Protein AF-A0A935W5I5-F1 (afdb_monomer_lite)

Secondary structure (DSSP, 8-state):
----------PPP------------------TT--S--S---SPPPTT-EEETTEEE------------TT-B-TTT-SB---EEEEEEEEEEE-TTS-EEEEEEEEE----EETTEE--PPPEEEEEEEEE-----SS------SEEEEEEEEEE-EEEETTEEEE-B-SPP-S-TT-EETTEE--B-SSEEEETTEEEESPBB-------PPP--TT-PPP-

Structure (mmCIF, N/CA/C/O backbone):
data_AF-A0A935W5I5-F1
#
_entry.id   AF-A0A935W5I5-F1
#
loop_
_atom_site.group_PDB
_atom_site.id
_atom_site.type_symbol
_atom_site.label_atom_id
_atom_site.label_alt_id
_atom_site.label_comp_id
_atom_site.label_asym_id
_atom_site.label_entity_id
_atom_site.label_seq_id
_atom_site.pdbx_PDB_ins_code
_atom_site.Cartn_x
_atom_site.Cartn_y
_atom_site.Cartn_z
_atom_site.occupancy
_atom_site.B_iso_or_equiv
_atom_site.auth_seq_id
_atom_site.auth_comp_id
_atom_site.auth_asym_id
_atom_site.auth_atom_id
_atom_site.pdbx_PDB_model_num
ATOM 1 N N . MET A 1 1 ? 27.901 -59.478 48.577 1.00 33.66 1 MET A N 1
ATOM 2 C CA . MET A 1 1 ? 27.804 -60.027 47.206 1.00 33.66 1 MET A CA 1
ATOM 3 C C . MET A 1 1 ? 26.635 -61.005 47.178 1.00 33.66 1 MET A C 1
ATOM 5 O O . MET A 1 1 ? 26.556 -61.825 48.078 1.00 33.66 1 MET A O 1
ATOM 9 N N . ARG A 1 2 ? 25.761 -60.867 46.170 1.00 29.77 2 ARG A N 1
ATOM 10 C CA . ARG A 1 2 ? 24.491 -61.581 45.891 1.00 29.77 2 ARG A CA 1
ATOM 11 C C . ARG A 1 2 ? 23.222 -61.187 46.675 1.00 29.77 2 ARG A C 1
ATOM 13 O O . ARG A 1 2 ? 22.935 -61.677 47.758 1.00 29.77 2 ARG A O 1
ATOM 20 N N . LEU A 1 3 ? 22.465 -60.320 45.991 1.00 24.30 3 LEU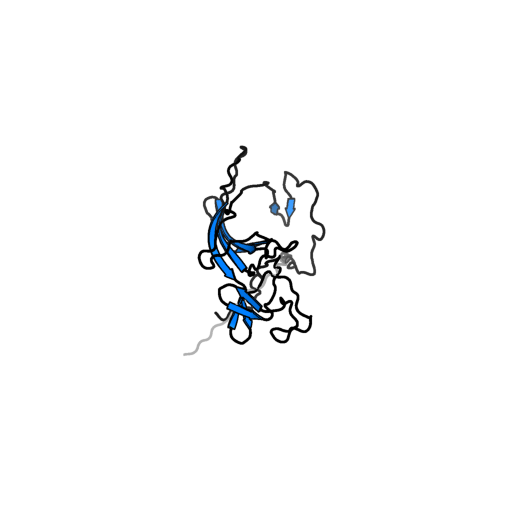 A N 1
ATOM 21 C CA . LEU A 1 3 ? 21.004 -60.184 45.935 1.00 24.30 3 LEU A CA 1
ATOM 22 C C . LEU A 1 3 ? 20.253 -61.532 45.848 1.00 24.30 3 LEU A C 1
ATOM 24 O O . LEU A 1 3 ? 20.709 -62.424 45.136 1.00 24.30 3 LEU A O 1
ATOM 28 N N . HIS A 1 4 ? 19.025 -61.585 46.385 1.00 26.83 4 HIS A N 1
ATOM 29 C CA . HIS A 1 4 ? 17.807 -61.605 45.551 1.00 26.83 4 HIS A CA 1
ATOM 30 C C . HIS A 1 4 ? 16.518 -61.368 46.357 1.00 26.83 4 HIS A C 1
ATOM 32 O O . HIS A 1 4 ? 16.270 -61.996 47.380 1.00 26.83 4 HIS A O 1
ATOM 38 N N . ALA A 1 5 ? 15.698 -60.455 45.834 1.00 29.06 5 ALA A N 1
ATOM 39 C CA . ALA A 1 5 ? 14.317 -60.185 46.220 1.00 29.06 5 ALA A CA 1
ATOM 40 C C . ALA A 1 5 ? 13.330 -60.982 45.353 1.00 29.06 5 ALA A C 1
ATOM 42 O O . ALA A 1 5 ? 13.680 -61.302 44.220 1.00 29.06 5 ALA A O 1
ATOM 43 N N . THR A 1 6 ? 12.098 -61.172 45.856 1.00 30.33 6 THR A N 1
ATOM 44 C CA . THR A 1 6 ? 10.747 -61.164 45.210 1.00 30.33 6 THR A CA 1
ATOM 45 C C . THR A 1 6 ? 9.836 -62.244 45.813 1.00 30.33 6 THR A C 1
ATOM 47 O O . THR A 1 6 ? 10.338 -63.265 46.253 1.00 30.33 6 THR A O 1
ATOM 50 N N . ARG A 1 7 ? 8.501 -62.151 45.906 1.00 31.42 7 ARG A N 1
ATOM 51 C CA . ARG A 1 7 ? 7.416 -61.238 45.471 1.00 31.42 7 ARG A CA 1
ATOM 52 C C . ARG A 1 7 ? 6.192 -61.631 46.327 1.00 31.42 7 ARG A C 1
ATOM 54 O O . ARG A 1 7 ? 6.013 -62.820 46.567 1.00 31.42 7 ARG A O 1
ATOM 61 N N . PHE A 1 8 ? 5.310 -60.699 46.691 1.00 29.38 8 PHE A N 1
ATOM 62 C CA . PHE A 1 8 ? 3.939 -61.032 47.112 1.00 29.38 8 PHE A CA 1
ATOM 63 C C . PHE A 1 8 ? 2.947 -60.497 46.074 1.00 29.38 8 PHE A C 1
ATOM 65 O O . PHE A 1 8 ? 3.052 -59.352 45.637 1.00 29.38 8 PHE A O 1
ATOM 72 N N . TYR A 1 9 ? 2.030 -61.367 45.649 1.00 30.95 9 TYR A N 1
ATOM 73 C CA . TYR A 1 9 ? 0.930 -61.084 44.728 1.00 30.95 9 TYR A CA 1
ATOM 74 C C . TYR A 1 9 ? -0.259 -60.481 45.482 1.00 30.95 9 TYR A C 1
ATOM 76 O O . TYR A 1 9 ? -0.640 -61.005 46.527 1.00 30.95 9 TYR A O 1
ATOM 84 N N . SER A 1 10 ? -0.911 -59.478 44.890 1.00 30.95 10 SER A N 1
ATOM 85 C CA . SER A 1 10 ? -2.227 -58.995 45.324 1.00 30.95 10 SER A CA 1
ATOM 86 C C . SER A 1 10 ? -3.150 -58.819 44.120 1.00 30.95 10 SER A C 1
ATOM 88 O O . SER A 1 10 ? -2.741 -58.375 43.050 1.00 30.95 10 SER A O 1
ATOM 90 N N . ARG A 1 11 ? -4.390 -59.258 44.324 1.00 33.75 11 ARG A N 1
ATOM 91 C CA . ARG A 1 11 ? -5.441 -59.548 43.344 1.00 33.75 11 ARG A CA 1
ATOM 92 C C . ARG A 1 11 ? -5.966 -58.297 42.629 1.00 33.75 11 ARG A C 1
ATOM 94 O O . ARG A 1 11 ? -6.234 -57.290 43.276 1.00 33.75 11 ARG A O 1
ATOM 101 N N . MET A 1 12 ? -6.200 -58.402 41.319 1.00 30.64 12 MET A N 1
ATOM 102 C CA . MET A 1 12 ? -6.984 -57.422 40.559 1.00 30.64 12 MET A CA 1
ATOM 103 C C . MET A 1 12 ? -8.481 -57.670 40.781 1.00 30.64 12 MET A C 1
ATOM 105 O O . MET A 1 12 ? -8.980 -58.768 40.536 1.00 30.64 12 MET A O 1
ATOM 109 N N . LEU A 1 13 ? -9.181 -56.633 41.232 1.00 35.12 13 LEU A N 1
ATOM 110 C CA . LEU A 1 13 ? -10.635 -56.526 41.208 1.00 35.12 13 LEU A CA 1
ATOM 111 C C . LEU A 1 13 ? -11.005 -55.841 39.881 1.00 35.12 13 LEU A C 1
ATOM 113 O O . LEU A 1 13 ? -10.546 -54.731 39.617 1.00 35.12 13 LEU A O 1
ATOM 117 N N . ALA A 1 14 ? -11.772 -56.508 39.019 1.00 33.94 14 ALA A N 1
ATOM 118 C CA . ALA A 1 14 ? -12.217 -55.935 37.752 1.00 33.94 14 ALA A CA 1
ATOM 119 C C . ALA A 1 14 ? -13.364 -54.943 38.008 1.00 33.94 14 ALA A C 1
ATOM 121 O O . ALA A 1 14 ? -14.482 -55.350 38.310 1.00 33.94 14 ALA A O 1
ATOM 122 N N . ALA A 1 15 ? -13.080 -53.645 37.898 1.00 35.97 15 ALA A N 1
ATOM 123 C CA . ALA A 1 15 ? -14.093 -52.602 37.816 1.00 35.97 15 ALA A CA 1
ATOM 124 C C . ALA A 1 15 ? -14.355 -52.292 36.336 1.00 35.97 15 ALA A C 1
ATOM 126 O O . ALA A 1 15 ? -13.473 -51.804 35.628 1.00 35.97 15 ALA A O 1
ATOM 127 N N . THR A 1 16 ? -15.561 -52.581 35.857 1.00 41.81 16 THR A N 1
ATOM 128 C CA . THR A 1 16 ? -16.061 -52.144 34.549 1.00 41.81 16 THR A CA 1
ATOM 129 C C . THR A 1 16 ? -16.328 -50.638 34.599 1.00 41.81 16 THR A C 1
ATOM 131 O O . THR A 1 16 ? -17.437 -50.189 34.868 1.00 41.81 16 THR A O 1
ATOM 134 N N . GLY A 1 17 ? -15.287 -49.836 34.377 1.00 37.31 17 GLY A N 1
ATOM 135 C CA . GLY A 1 17 ? -15.430 -48.412 34.093 1.00 37.31 17 GLY A CA 1
ATOM 136 C C . GLY A 1 17 ? -15.759 -48.213 32.615 1.00 37.31 17 GLY A C 1
ATOM 137 O O . GLY A 1 17 ? -14.954 -48.575 31.759 1.00 37.31 17 GLY A O 1
ATOM 138 N N . MET A 1 18 ? -16.922 -47.635 32.297 1.00 39.94 18 MET A N 1
ATOM 139 C CA . MET A 1 18 ? -17.148 -47.070 30.963 1.00 39.94 18 MET A CA 1
ATOM 140 C C . MET A 1 18 ? -16.167 -45.913 30.766 1.00 39.94 18 MET A C 1
ATOM 142 O O . MET A 1 18 ? -16.317 -44.844 31.356 1.00 39.94 18 MET A O 1
ATOM 146 N N . LEU A 1 19 ? -15.151 -46.137 29.936 1.00 39.03 19 LEU A N 1
ATOM 147 C CA . LEU A 1 19 ? -14.269 -45.092 29.440 1.00 39.03 19 LEU A CA 1
ATOM 148 C C . LEU A 1 19 ? -15.062 -44.235 28.444 1.00 39.03 19 LEU A C 1
ATOM 150 O O . LEU A 1 19 ? -15.173 -44.575 27.268 1.00 39.03 19 LEU A O 1
ATOM 154 N N . VAL A 1 20 ? -15.633 -43.129 28.917 1.00 44.84 20 VAL A N 1
ATOM 155 C CA . VAL A 1 20 ? -16.134 -42.070 28.035 1.00 44.84 20 VAL A CA 1
ATOM 156 C C . VAL A 1 20 ? -14.910 -41.333 27.496 1.00 44.84 20 VAL A C 1
ATOM 158 O O . VAL A 1 20 ? -14.348 -40.468 28.163 1.00 44.84 20 VAL A O 1
ATOM 161 N N . LEU A 1 21 ? -14.454 -41.716 26.305 1.00 41.81 21 LEU A N 1
ATOM 162 C CA . LEU A 1 21 ? -13.495 -40.916 25.549 1.00 41.81 21 LEU A CA 1
ATOM 163 C C . LEU A 1 21 ? -14.215 -39.625 25.128 1.00 41.81 21 LEU A C 1
ATOM 165 O O . LEU A 1 21 ? -15.237 -39.721 24.443 1.00 41.81 21 LEU A O 1
ATOM 169 N N . PRO A 1 22 ? -13.746 -38.423 25.512 1.00 44.88 22 PRO A N 1
ATOM 170 C CA . PRO A 1 22 ? -14.280 -37.207 24.926 1.00 44.88 22 PRO A CA 1
ATOM 171 C C . PRO A 1 22 ? -13.988 -37.266 23.428 1.00 44.88 22 PRO A C 1
ATOM 173 O O . PRO A 1 22 ? -12.831 -37.346 23.014 1.00 44.88 22 PRO A O 1
ATOM 176 N N . LEU A 1 23 ? -15.046 -37.268 22.619 1.00 43.50 23 LEU A N 1
ATOM 177 C CA . LEU A 1 23 ? -14.940 -37.105 21.179 1.00 43.50 23 LEU A CA 1
ATOM 178 C C . LEU A 1 23 ? -14.424 -35.680 20.941 1.00 43.50 23 LEU A C 1
ATOM 180 O O . LEU A 1 23 ? -15.194 -34.722 20.893 1.00 43.50 23 LEU A O 1
ATOM 184 N N . THR A 1 24 ? -13.107 -35.511 20.878 1.00 46.88 24 THR A N 1
ATOM 185 C CA . THR A 1 24 ? -12.506 -34.264 20.426 1.00 46.88 24 THR A CA 1
ATOM 186 C C . THR A 1 24 ? -12.798 -34.159 18.939 1.00 46.88 24 THR A C 1
ATOM 188 O O . THR A 1 24 ? -12.121 -34.754 18.104 1.00 46.88 24 THR A O 1
ATOM 191 N N . VAL A 1 25 ? -13.855 -33.421 18.596 1.00 48.91 25 VAL A N 1
ATOM 192 C CA . VAL A 1 25 ? -14.056 -32.949 17.228 1.00 48.91 25 VAL A CA 1
ATOM 193 C C . VAL A 1 25 ? -12.871 -32.038 16.929 1.00 48.91 25 VAL A C 1
ATOM 195 O O . VAL A 1 25 ? -12.854 -30.868 17.306 1.00 48.91 25 VAL A O 1
ATOM 198 N N . LEU A 1 26 ? -11.828 -32.597 16.318 1.00 47.00 26 LEU A N 1
ATOM 199 C CA . LEU A 1 26 ? -10.798 -31.804 15.671 1.00 47.00 26 LEU A CA 1
ATOM 200 C C . LEU A 1 26 ? -11.528 -31.030 14.580 1.00 47.00 26 LEU A C 1
ATOM 202 O O . LEU A 1 26 ? -11.975 -31.625 13.601 1.00 47.00 26 LEU A O 1
ATOM 206 N N . ALA A 1 27 ? -11.720 -29.726 14.794 1.00 57.41 27 ALA A N 1
ATOM 207 C CA . ALA A 1 27 ? -12.250 -28.849 13.766 1.00 57.41 27 ALA A CA 1
ATOM 208 C C . ALA A 1 27 ? -11.403 -29.076 12.511 1.00 57.41 27 ALA A C 1
ATOM 210 O O . ALA A 1 27 ? -10.187 -28.867 12.531 1.00 57.41 27 ALA A O 1
ATOM 211 N N . THR A 1 28 ? -12.027 -29.594 11.453 1.00 53.19 28 THR A N 1
ATOM 212 C CA . THR A 1 28 ? -11.361 -29.783 10.168 1.00 53.19 28 THR A CA 1
ATOM 213 C C . THR A 1 28 ? -10.733 -28.453 9.771 1.00 53.19 28 THR A C 1
ATOM 215 O O . THR A 1 28 ? -11.438 -27.440 9.779 1.00 53.19 28 THR A O 1
ATOM 218 N N . PRO A 1 29 ? -9.428 -28.413 9.460 1.00 50.72 29 PRO A N 1
ATOM 219 C CA . PRO A 1 29 ? -8.796 -27.172 9.056 1.00 50.72 29 PRO A CA 1
ATOM 220 C C . PRO A 1 29 ? -9.508 -26.642 7.812 1.00 50.72 29 PRO A C 1
ATOM 222 O O . PRO A 1 29 ? -9.777 -27.394 6.874 1.00 50.72 29 PRO A O 1
ATOM 225 N N . TYR A 1 30 ? -9.823 -25.348 7.810 1.00 47.38 30 TYR A N 1
ATOM 226 C CA . TYR A 1 30 ? -10.363 -24.679 6.634 1.00 47.38 30 TYR A CA 1
ATOM 227 C C . TYR A 1 30 ? -9.348 -24.816 5.492 1.00 47.38 30 TYR A C 1
ATOM 229 O O . TYR A 1 30 ? -8.231 -24.303 5.574 1.00 47.38 30 TYR A O 1
ATOM 237 N N . THR A 1 31 ? -9.712 -25.548 4.443 1.00 53.25 31 THR A N 1
ATOM 238 C CA . THR A 1 31 ? -8.910 -25.668 3.219 1.00 53.25 31 THR A CA 1
ATOM 239 C C . THR A 1 31 ? -9.530 -24.805 2.125 1.00 53.25 31 THR A C 1
ATOM 241 O O . THR A 1 31 ? -10.713 -24.474 2.181 1.00 53.25 31 THR A O 1
ATOM 244 N N . SER A 1 32 ? -8.765 -24.461 1.086 1.00 55.47 32 SER A N 1
ATOM 245 C CA . SER A 1 32 ? -9.303 -23.762 -0.094 1.00 55.47 32 SER A CA 1
ATOM 246 C C . SER A 1 32 ? -10.430 -24.530 -0.799 1.00 55.47 32 SER A C 1
ATOM 248 O O . SER A 1 32 ? -11.197 -23.916 -1.537 1.00 55.47 32 SER A O 1
ATOM 250 N N . ALA A 1 33 ? -10.541 -25.841 -0.562 1.00 54.00 33 ALA A N 1
ATOM 251 C CA . ALA A 1 33 ? -11.590 -26.705 -1.092 1.00 54.00 33 ALA A CA 1
ATOM 252 C C . ALA A 1 33 ? -12.879 -26.707 -0.248 1.00 54.00 33 ALA A C 1
ATOM 254 O O . ALA A 1 33 ? -13.900 -27.184 -0.728 1.00 54.00 33 ALA A O 1
ATOM 255 N N . ASN A 1 34 ? -12.851 -26.168 0.978 1.00 49.41 34 ASN A N 1
ATOM 256 C CA . ASN A 1 34 ? -14.001 -26.120 1.881 1.00 49.41 34 ASN A CA 1
ATOM 257 C C . ASN A 1 34 ? -14.294 -24.666 2.284 1.00 49.41 34 ASN A C 1
ATOM 259 O O . ASN A 1 34 ? -13.995 -24.227 3.397 1.00 49.41 34 ASN A O 1
ATOM 263 N N . ARG A 1 35 ? -14.794 -23.875 1.323 1.00 53.34 35 ARG A N 1
ATOM 264 C CA . ARG A 1 35 ? -15.289 -22.518 1.586 1.00 53.34 35 ARG A CA 1
ATOM 265 C C . ARG A 1 35 ? -16.781 -22.581 1.906 1.00 53.34 35 ARG A C 1
ATOM 267 O O . ARG A 1 35 ? -17.599 -22.593 0.995 1.00 53.34 35 ARG A O 1
ATOM 274 N N . A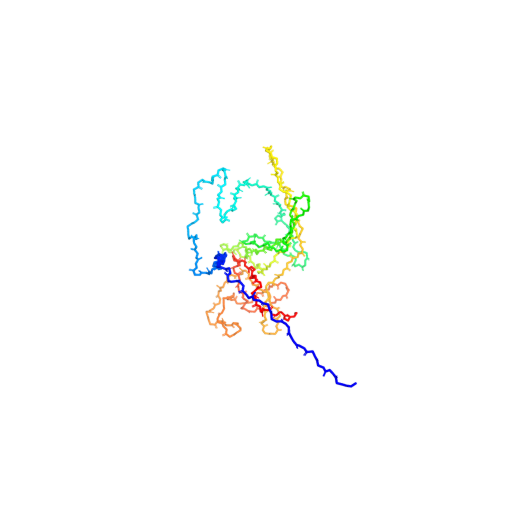SP A 1 36 ? -17.121 -22.543 3.190 1.00 55.06 36 ASP A N 1
ATOM 275 C CA . ASP A 1 36 ? -18.522 -22.560 3.649 1.00 55.06 36 ASP A CA 1
ATOM 276 C C . ASP A 1 36 ? -19.266 -21.233 3.415 1.00 55.06 36 ASP A C 1
ATOM 278 O O . ASP A 1 36 ? -20.481 -21.151 3.581 1.00 55.06 36 ASP A O 1
ATOM 282 N N . VAL A 1 37 ? -18.558 -20.175 3.009 1.00 60.19 37 VAL A N 1
ATOM 283 C CA . VAL A 1 37 ? -19.142 -18.851 2.766 1.00 60.19 37 VAL A CA 1
ATOM 284 C C . VAL A 1 37 ? -18.771 -18.390 1.361 1.00 60.19 37 VAL A C 1
ATOM 286 O O . VAL A 1 37 ? -17.733 -17.770 1.142 1.00 60.19 37 VAL A O 1
ATOM 289 N N . LEU A 1 38 ? -19.622 -18.740 0.396 1.00 66.88 38 LEU A N 1
ATOM 290 C CA . LEU A 1 38 ? -19.492 -18.333 -1.011 1.00 66.88 38 LEU A CA 1
ATOM 291 C C . LEU A 1 38 ? -20.337 -17.103 -1.353 1.00 66.88 38 LEU A C 1
ATOM 293 O O . LEU A 1 38 ? -20.113 -16.457 -2.372 1.00 66.88 38 LEU A O 1
ATOM 297 N N . THR A 1 39 ? -21.296 -16.767 -0.495 1.00 69.38 39 THR A N 1
ATOM 298 C CA . THR A 1 39 ? -22.169 -15.606 -0.650 1.00 69.38 39 THR A CA 1
ATOM 299 C C . THR A 1 39 ? -21.900 -14.618 0.482 1.00 69.38 39 THR A C 1
ATOM 301 O O . THR A 1 39 ? -22.080 -14.987 1.647 1.00 69.38 39 THR A O 1
ATOM 304 N N . PRO A 1 40 ? -21.480 -13.375 0.187 1.00 67.12 40 PRO A N 1
ATOM 305 C CA . PRO A 1 40 ? -21.350 -12.352 1.215 1.00 67.12 40 PRO A CA 1
ATOM 306 C C . PRO A 1 40 ? -22.716 -12.074 1.851 1.00 67.12 40 PRO A C 1
ATOM 308 O O . PRO A 1 40 ? -23.739 -12.046 1.165 1.00 67.12 40 PRO A O 1
ATOM 311 N N . ASN A 1 41 ? -22.741 -11.859 3.168 1.00 69.50 41 ASN A N 1
ATOM 312 C CA . ASN A 1 41 ? -23.960 -11.433 3.845 1.00 69.50 41 ASN A CA 1
ATOM 313 C C . ASN A 1 41 ? -24.280 -9.987 3.439 1.00 69.50 41 ASN A C 1
ATOM 315 O O . ASN A 1 41 ? -23.605 -9.057 3.873 1.00 69.50 41 ASN A O 1
ATOM 319 N N . THR A 1 42 ? -25.303 -9.810 2.608 1.00 79.94 42 THR A N 1
ATOM 320 C CA . THR A 1 42 ? -25.834 -8.499 2.201 1.00 79.94 42 THR A CA 1
ATOM 321 C C . THR A 1 42 ? -27.044 -8.067 3.035 1.00 79.94 42 THR A C 1
ATOM 323 O O . THR A 1 42 ? -27.591 -6.986 2.822 1.00 79.94 42 THR A O 1
ATOM 326 N N . GLY A 1 43 ? -27.481 -8.904 3.981 1.00 77.44 43 GLY A N 1
ATOM 327 C CA . GLY A 1 43 ? -28.573 -8.605 4.898 1.00 77.44 43 GLY A CA 1
ATOM 328 C C . GLY A 1 43 ? -28.167 -7.644 6.017 1.00 77.44 43 GLY A C 1
ATOM 329 O O . GLY A 1 43 ? -26.992 -7.361 6.247 1.00 77.44 43 GLY A O 1
ATOM 330 N N . GLN A 1 44 ? -29.165 -7.155 6.754 1.00 78.31 44 GLN A N 1
ATOM 331 C CA . GLN A 1 44 ? -28.933 -6.353 7.956 1.00 78.31 44 GLN A CA 1
ATOM 332 C C . GLN A 1 44 ? -28.179 -7.178 9.010 1.00 78.31 44 GLN A C 1
ATOM 334 O O . GLN A 1 44 ? -28.550 -8.317 9.302 1.00 78.31 44 GLN A O 1
ATOM 339 N N . TRP A 1 45 ? -27.129 -6.601 9.600 1.00 79.38 45 TRP A N 1
ATOM 340 C CA . TRP A 1 45 ? -26.390 -7.263 10.674 1.00 79.38 45 TRP A CA 1
ATOM 341 C C . TRP A 1 45 ? -27.228 -7.267 11.964 1.00 79.38 45 TRP A C 1
ATOM 343 O O . TRP A 1 45 ? -27.669 -6.196 12.390 1.00 79.38 45 TRP A O 1
ATOM 353 N N . PRO A 1 46 ? -27.452 -8.420 12.624 1.00 83.06 46 PRO A N 1
ATOM 354 C CA . PRO A 1 46 ? -28.225 -8.455 13.861 1.00 83.06 46 PRO A CA 1
ATOM 355 C C . PRO A 1 46 ? -27.559 -7.620 14.961 1.00 83.06 46 PRO A C 1
ATOM 357 O O . PRO A 1 46 ? -26.384 -7.822 15.269 1.00 83.06 46 PRO A O 1
ATOM 360 N N . LEU A 1 47 ? -28.318 -6.734 15.618 1.00 81.81 47 LEU A N 1
ATOM 361 C CA . LEU A 1 47 ? -27.805 -5.904 16.722 1.00 81.81 47 LEU A CA 1
ATOM 362 C C . LEU A 1 47 ? -27.275 -6.747 17.896 1.00 81.81 47 LEU A C 1
ATOM 364 O O . LEU A 1 47 ? -26.321 -6.361 18.563 1.00 81.81 47 LEU A O 1
ATOM 368 N N . GLY A 1 48 ? -27.865 -7.926 18.123 1.00 86.50 48 GLY A N 1
ATOM 369 C CA . GLY A 1 48 ? -27.412 -8.884 19.137 1.00 86.50 48 GLY A CA 1
ATOM 370 C C . GLY A 1 48 ? -26.132 -9.649 18.771 1.00 86.50 48 GLY A C 1
ATOM 371 O O . GLY A 1 48 ? -25.626 -10.405 19.602 1.00 86.50 48 GLY A O 1
ATOM 372 N N . GLY A 1 49 ? -25.608 -9.457 17.558 1.00 88.06 49 GLY A N 1
ATOM 373 C CA . GLY A 1 49 ? -24.479 -10.199 17.012 1.00 88.06 49 GLY A CA 1
ATOM 374 C C . GLY A 1 49 ? -24.853 -11.551 16.402 1.00 88.06 49 GLY A C 1
ATOM 375 O O . GLY A 1 49 ? -26.018 -11.939 16.341 1.00 88.06 49 GLY A O 1
ATOM 376 N N . VAL A 1 50 ? -23.833 -12.273 15.948 1.00 87.06 50 VAL A N 1
ATOM 377 C CA . VAL A 1 50 ? -23.930 -13.622 15.373 1.00 87.06 50 VAL A CA 1
ATOM 378 C C . VAL A 1 50 ? -23.094 -14.597 16.198 1.00 87.06 50 VAL A C 1
ATOM 380 O O . VAL A 1 50 ? -22.065 -14.216 16.752 1.00 87.06 50 VAL A O 1
ATOM 383 N N . GLN A 1 51 ? -23.531 -15.850 16.302 1.00 86.56 51 GLN A N 1
ATOM 384 C CA . GLN A 1 51 ? -22.777 -16.909 16.976 1.00 86.56 51 GLN A CA 1
ATOM 385 C C . GLN A 1 51 ? -21.985 -17.711 15.942 1.00 86.56 51 GLN A C 1
ATOM 387 O O . GLN A 1 51 ? -22.566 -18.231 14.993 1.00 86.56 51 GLN A O 1
ATOM 392 N N . LEU A 1 52 ? -20.678 -17.853 16.148 1.00 82.19 52 LEU A N 1
ATOM 393 C CA . LEU A 1 52 ? -19.808 -18.713 15.348 1.00 82.19 52 LEU A CA 1
ATOM 394 C C . LEU A 1 52 ? -18.952 -19.560 16.293 1.00 82.19 52 LEU A C 1
ATOM 396 O O . LEU A 1 52 ? -18.193 -19.024 17.098 1.00 82.19 52 LEU A O 1
ATOM 400 N N . GLY A 1 53 ? -19.108 -20.887 16.235 1.00 84.69 53 GLY A N 1
ATOM 401 C CA . GLY A 1 53 ? -18.349 -21.814 17.086 1.00 84.69 53 GLY A CA 1
ATOM 402 C C . GLY A 1 53 ? -18.499 -21.550 18.593 1.00 84.69 53 GLY A C 1
ATOM 403 O O . GLY A 1 53 ? -17.529 -21.664 19.332 1.00 84.69 53 GLY A O 1
ATOM 404 N N . GLY A 1 54 ? -19.683 -21.118 19.046 1.00 88.25 54 GLY A N 1
ATOM 405 C CA . GLY A 1 54 ? -19.941 -20.751 20.448 1.00 88.25 54 GLY A CA 1
ATOM 406 C C . GLY A 1 54 ? -19.430 -19.364 20.866 1.00 88.25 54 GLY A C 1
ATOM 407 O O . GLY A 1 54 ? -19.657 -18.955 22.002 1.00 88.25 54 GLY A O 1
ATOM 408 N N . THR A 1 55 ? -18.781 -18.625 19.961 1.00 87.50 55 THR A N 1
ATOM 409 C CA . THR A 1 55 ? -18.331 -17.248 20.195 1.00 87.50 55 THR A CA 1
ATOM 410 C C . THR A 1 55 ? -19.302 -16.257 19.571 1.00 87.50 55 THR A C 1
ATOM 412 O O . THR A 1 55 ? -19.652 -16.376 18.394 1.00 87.50 55 THR A O 1
ATOM 415 N N . ARG A 1 56 ? -19.704 -15.244 20.347 1.00 90.75 56 ARG A N 1
ATOM 416 C CA . ARG A 1 56 ? -20.605 -14.188 19.879 1.00 90.75 56 ARG A CA 1
ATOM 417 C C . ARG A 1 56 ? -19.815 -13.030 19.284 1.00 90.75 56 ARG A C 1
ATOM 419 O O . ARG A 1 56 ? -19.039 -12.389 19.987 1.00 90.75 56 ARG A O 1
ATOM 426 N N . PHE A 1 57 ? -20.085 -12.711 18.025 1.00 87.94 57 PHE A N 1
ATOM 427 C CA . PHE A 1 57 ? -19.498 -11.590 17.296 1.00 87.94 57 PHE A CA 1
ATOM 428 C C . PHE A 1 57 ? -20.518 -10.468 17.136 1.00 87.94 57 PHE A C 1
ATOM 430 O O . PHE A 1 57 ? -21.573 -10.660 16.534 1.00 87.94 57 PHE A O 1
ATOM 437 N N . ILE A 1 58 ? -20.199 -9.285 17.653 1.00 88.50 58 ILE A N 1
ATOM 438 C CA . ILE A 1 58 ? -21.025 -8.082 17.516 1.00 88.50 58 ILE A CA 1
ATOM 439 C C . ILE A 1 58 ? -20.282 -7.110 16.603 1.00 88.50 58 ILE A C 1
ATOM 441 O O . ILE A 1 58 ? -19.111 -6.815 16.835 1.00 88.50 58 ILE A O 1
ATOM 445 N N . ASN A 1 59 ? -20.964 -6.608 15.574 1.00 86.69 59 ASN A N 1
ATOM 446 C CA . ASN A 1 59 ? -20.450 -5.511 14.768 1.00 86.69 59 ASN A CA 1
ATOM 447 C C . ASN A 1 59 ? -20.750 -4.198 15.502 1.00 86.69 59 ASN A C 1
ATOM 449 O O . ASN A 1 59 ? -21.912 -3.861 15.714 1.00 86.69 59 ASN A O 1
ATOM 453 N N . LEU A 1 60 ? -19.701 -3.482 15.904 1.00 84.56 60 LEU A N 1
ATOM 454 C CA . LEU A 1 60 ? -19.802 -2.217 16.638 1.00 84.56 60 LEU A CA 1
ATOM 455 C C . LEU A 1 60 ? -19.813 -0.987 15.710 1.00 84.56 60 LEU A C 1
ATOM 457 O O . LEU A 1 60 ? -19.694 0.143 16.181 1.00 84.56 60 LEU A O 1
ATOM 461 N N . GLY A 1 61 ? -19.931 -1.190 14.397 1.00 86.06 61 GLY A N 1
ATOM 462 C CA . GLY A 1 61 ? -19.855 -0.130 13.398 1.00 86.06 61 GLY A CA 1
ATOM 463 C C . GLY A 1 61 ? -18.444 0.442 13.235 1.00 86.06 61 GLY A C 1
ATOM 464 O O . GLY A 1 61 ? -17.443 -0.205 13.549 1.00 86.06 61 GLY A O 1
ATOM 465 N N . LEU A 1 62 ? -18.362 1.671 12.717 1.00 89.56 62 LEU A N 1
ATOM 466 C CA . LEU A 1 62 ? -17.101 2.389 12.542 1.00 89.56 62 LEU A CA 1
ATOM 467 C C . LEU A 1 62 ? -16.551 2.827 13.904 1.00 89.56 62 LEU A C 1
ATOM 469 O O . LEU A 1 62 ? -17.108 3.704 14.555 1.00 89.56 62 LEU A O 1
ATOM 473 N N . GLN A 1 63 ? -15.436 2.227 14.310 1.00 94.06 63 GLN A N 1
ATOM 474 C CA . GLN A 1 63 ? -14.807 2.461 15.615 1.00 94.06 63 GLN A CA 1
ATOM 475 C C . GLN A 1 63 ? -13.563 3.353 15.535 1.00 94.06 63 GLN A C 1
ATOM 477 O O . GLN A 1 63 ? -12.961 3.673 16.556 1.00 94.06 63 GLN A O 1
ATOM 482 N N . GLY A 1 64 ? -13.148 3.767 14.339 1.00 95.19 64 GLY A N 1
ATOM 483 C CA . GLY A 1 64 ? -12.028 4.679 14.205 1.00 95.19 64 GLY A CA 1
ATOM 484 C C . GLY A 1 64 ? -11.690 5.050 12.778 1.00 95.19 64 GLY A C 1
ATOM 485 O O . GLY A 1 64 ? -11.952 4.299 11.842 1.00 95.19 64 GLY A O 1
ATOM 486 N N . VAL A 1 65 ? -11.080 6.221 12.645 1.00 96.00 65 VAL A N 1
ATOM 487 C CA . VAL A 1 65 ? -10.521 6.731 11.399 1.00 96.00 65 VAL A CA 1
ATOM 488 C C . VAL A 1 65 ? -9.081 7.167 11.663 1.00 96.00 65 VAL A C 1
ATOM 490 O O . VAL A 1 65 ? -8.767 7.721 12.719 1.00 96.00 65 VAL A O 1
ATOM 493 N N . GLY A 1 66 ? -8.215 6.908 10.689 1.00 94.31 66 GLY A N 1
ATOM 494 C CA . GLY A 1 66 ? -6.886 7.499 10.581 1.00 94.31 66 GLY A CA 1
ATOM 495 C C . GLY A 1 66 ? -6.755 8.244 9.262 1.00 94.31 66 GLY A C 1
ATOM 496 O O . GLY A 1 66 ? -7.542 8.030 8.336 1.00 94.31 66 GLY A O 1
ATOM 497 N N . ARG A 1 67 ? -5.761 9.126 9.165 1.00 93.44 67 ARG A N 1
ATOM 498 C CA . ARG A 1 67 ? -5.459 9.850 7.929 1.00 93.44 67 ARG A CA 1
ATOM 499 C C . ARG A 1 67 ? -3.973 9.814 7.623 1.00 93.44 67 ARG A C 1
ATOM 501 O O . ARG A 1 67 ? -3.145 9.973 8.511 1.00 93.44 67 ARG A O 1
ATOM 508 N N . VAL A 1 68 ? -3.676 9.675 6.338 1.00 92.31 68 VAL A N 1
ATOM 509 C CA . VAL A 1 68 ? -2.379 9.991 5.741 1.00 92.31 68 VAL A CA 1
ATOM 510 C C . VAL A 1 68 ? -2.617 11.172 4.808 1.00 92.31 68 VAL A C 1
ATOM 512 O O . VAL A 1 68 ? -3.646 11.227 4.128 1.00 92.31 68 VAL A O 1
ATOM 515 N N . ALA A 1 69 ? -1.721 12.155 4.816 1.00 93.38 69 ALA A N 1
ATOM 516 C CA . ALA A 1 69 ? -1.852 13.298 3.927 1.00 93.38 69 ALA A CA 1
ATOM 517 C C . ALA A 1 69 ? -1.594 12.857 2.476 1.00 93.38 69 ALA A C 1
ATOM 519 O O . ALA A 1 69 ? -0.655 12.117 2.200 1.00 93.38 69 A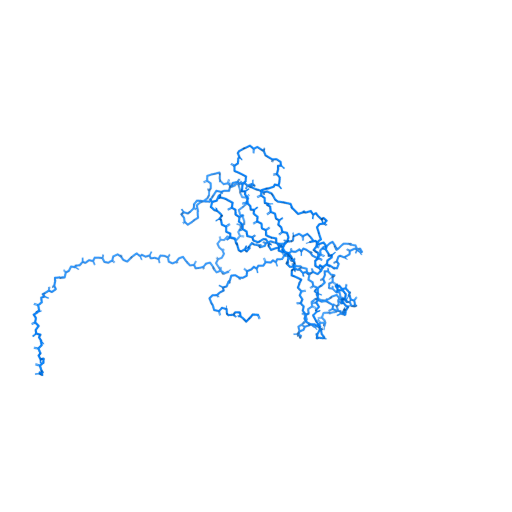LA A O 1
ATOM 520 N N . ALA A 1 70 ? -2.409 13.323 1.528 1.00 90.81 70 ALA A N 1
ATOM 521 C CA . ALA A 1 70 ? -2.273 12.922 0.122 1.00 90.81 70 ALA A CA 1
ATOM 522 C C . ALA A 1 70 ? -0.942 13.378 -0.512 1.00 90.81 70 ALA A C 1
ATOM 524 O O . ALA A 1 70 ? -0.490 12.799 -1.493 1.00 90.81 70 ALA A O 1
ATOM 525 N N . ASN A 1 71 ? -0.308 14.406 0.057 1.00 93.44 71 ASN A N 1
ATOM 526 C CA . ASN A 1 71 ? 1.002 14.911 -0.348 1.00 93.44 71 ASN A CA 1
ATOM 527 C C . ASN A 1 71 ? 2.168 14.288 0.442 1.00 93.44 71 ASN A C 1
ATOM 529 O O . ASN A 1 71 ? 3.276 14.818 0.390 1.00 93.44 71 ASN A O 1
ATOM 533 N N . SER A 1 72 ? 1.941 13.213 1.204 1.00 96.06 72 SER A N 1
ATOM 534 C CA . SER A 1 72 ? 3.021 12.499 1.881 1.00 96.06 72 SER A CA 1
ATOM 535 C C . SER A 1 72 ? 4.000 11.907 0.866 1.00 96.06 72 SER A C 1
ATOM 537 O O . SER A 1 72 ? 3.597 11.313 -0.138 1.00 96.06 72 SER A O 1
ATOM 539 N N . ILE A 1 73 ? 5.289 12.067 1.161 1.00 96.06 73 ILE A N 1
ATOM 540 C CA . ILE A 1 73 ? 6.412 11.624 0.336 1.00 96.06 73 ILE A CA 1
ATOM 541 C C . ILE A 1 73 ? 7.205 10.582 1.113 1.00 96.06 73 ILE A C 1
ATOM 543 O O . ILE A 1 73 ? 7.448 10.749 2.309 1.00 96.06 73 ILE A O 1
ATOM 547 N N . ASP A 1 74 ? 7.632 9.532 0.424 1.00 95.94 74 ASP A N 1
ATOM 548 C CA . ASP A 1 74 ? 8.644 8.625 0.942 1.00 95.94 74 ASP A CA 1
ATOM 549 C C . ASP A 1 74 ? 10.018 9.314 0.853 1.00 95.94 74 ASP A C 1
ATOM 551 O O . ASP A 1 74 ? 10.521 9.538 -0.253 1.00 95.94 74 ASP A O 1
ATOM 555 N N . PRO A 1 75 ? 10.654 9.652 1.988 1.00 95.56 75 PRO A N 1
ATOM 556 C CA . PRO A 1 75 ? 11.900 10.412 1.992 1.00 95.56 75 PRO A CA 1
ATOM 557 C C . PRO A 1 75 ? 13.070 9.654 1.358 1.00 95.56 75 PRO A C 1
ATOM 559 O O . PRO A 1 75 ? 14.014 10.287 0.895 1.00 95.56 75 PRO A O 1
ATOM 562 N N . SER A 1 76 ? 13.024 8.318 1.321 1.00 93.62 76 SER A N 1
ATOM 563 C CA . SER A 1 76 ? 14.087 7.508 0.713 1.00 93.62 76 SER A CA 1
ATOM 564 C C . SER A 1 76 ? 14.056 7.562 -0.812 1.00 93.62 76 SER A C 1
ATOM 566 O O . SER A 1 76 ? 15.076 7.395 -1.479 1.00 93.62 76 SER A O 1
ATOM 568 N N . SER A 1 77 ? 12.868 7.783 -1.363 1.00 91.44 77 SER A N 1
ATOM 569 C CA . SER A 1 77 ? 12.567 7.479 -2.751 1.00 91.44 77 SER A CA 1
ATOM 570 C C . SER A 1 77 ? 12.128 8.716 -3.539 1.00 91.44 77 SER A C 1
ATOM 572 O O . SER A 1 77 ? 12.236 8.725 -4.766 1.00 91.44 77 SER A O 1
ATOM 574 N N . GLY A 1 78 ? 11.690 9.766 -2.833 1.00 93.12 78 GLY A N 1
ATOM 575 C CA . GLY A 1 78 ? 11.244 11.048 -3.376 1.00 93.12 78 GLY A CA 1
ATOM 576 C C . GLY A 1 78 ? 9.855 11.010 -4.016 1.00 93.12 78 GLY A C 1
ATOM 577 O O . GLY A 1 78 ? 9.365 12.038 -4.476 1.00 93.12 78 GLY A O 1
ATOM 578 N N . GLU A 1 79 ? 9.209 9.846 -4.057 1.00 91.62 79 GLU A N 1
ATOM 579 C CA . GLU A 1 79 ? 7.886 9.667 -4.653 1.00 91.62 79 GLU A CA 1
ATOM 580 C C . GLU A 1 79 ? 6.773 9.809 -3.607 1.00 91.62 79 GLU A C 1
ATOM 582 O O . GLU A 1 79 ? 6.988 9.630 -2.406 1.00 91.62 79 GLU A O 1
ATOM 587 N N . SER A 1 80 ? 5.553 10.097 -4.066 1.00 93.44 80 SER A N 1
ATOM 588 C CA . SER A 1 80 ? 4.378 10.059 -3.195 1.00 93.44 80 SER A CA 1
ATOM 589 C C . SER A 1 80 ? 4.106 8.643 -2.679 1.00 93.44 80 SER A C 1
ATOM 591 O O . SER A 1 80 ? 4.546 7.644 -3.254 1.00 93.44 80 SER A O 1
ATOM 593 N N . LEU A 1 81 ? 3.340 8.537 -1.594 1.00 94.12 81 LEU A N 1
ATOM 594 C CA . LEU A 1 81 ? 2.961 7.232 -1.038 1.00 94.12 81 LEU A CA 1
ATOM 595 C C . LEU A 1 81 ? 1.903 6.486 -1.878 1.00 94.12 81 LEU A C 1
ATOM 597 O O . LEU A 1 81 ? 1.622 5.325 -1.599 1.00 94.12 81 LEU A O 1
ATOM 601 N N . GLY A 1 82 ? 1.350 7.113 -2.920 1.00 89.94 82 GLY A N 1
ATOM 602 C CA . GLY A 1 82 ? 0.337 6.502 -3.785 1.00 89.94 82 GLY A CA 1
ATOM 603 C C . GLY A 1 82 ? -1.036 6.333 -3.118 1.00 89.94 82 GLY A C 1
ATOM 604 O O . GLY A 1 82 ? -1.238 6.681 -1.954 1.00 89.94 82 GLY A O 1
ATOM 605 N N . SER A 1 83 ? -2.000 5.826 -3.890 1.00 87.50 83 SER A N 1
ATOM 606 C CA . SER A 1 83 ? -3.324 5.421 -3.389 1.00 87.50 83 SER A CA 1
ATOM 607 C C . SER A 1 83 ? -3.282 3.963 -2.952 1.00 87.50 83 SER A C 1
ATOM 609 O O . SER A 1 83 ? -2.577 3.187 -3.575 1.00 87.50 83 SER A O 1
ATOM 611 N N . ILE A 1 84 ? -4.029 3.575 -1.920 1.00 87.69 84 ILE A N 1
ATOM 612 C CA . ILE A 1 84 ? -3.994 2.221 -1.348 1.00 87.69 84 ILE A CA 1
ATOM 613 C C . ILE A 1 84 ? -4.997 1.326 -2.086 1.00 87.69 84 ILE A C 1
ATOM 615 O O . ILE A 1 84 ? -6.199 1.570 -1.981 1.00 87.69 84 ILE A O 1
ATOM 619 N N . SER A 1 85 ? -4.510 0.294 -2.779 1.00 90.88 85 SER A N 1
ATOM 620 C CA . SER A 1 85 ? -5.347 -0.743 -3.405 1.00 90.88 85 SER A CA 1
ATOM 621 C C . SER A 1 85 ? -5.625 -1.908 -2.460 1.00 90.88 85 SER A C 1
ATOM 623 O O . SER A 1 85 ? -6.741 -2.418 -2.419 1.00 90.88 85 SER A O 1
ATOM 625 N N . ASP A 1 86 ? -4.637 -2.297 -1.648 1.00 94.69 86 ASP A N 1
ATOM 626 C CA . ASP A 1 86 ? -4.819 -3.343 -0.640 1.00 94.69 86 ASP A CA 1
ATOM 627 C C . ASP A 1 86 ? -4.060 -3.049 0.663 1.00 94.69 86 ASP A C 1
ATOM 629 O O . ASP A 1 86 ? -3.107 -2.264 0.707 1.00 94.69 86 ASP A O 1
ATOM 633 N N . MET A 1 87 ? -4.494 -3.691 1.747 1.00 94.44 87 MET A N 1
ATOM 634 C CA . MET A 1 87 ? -3.952 -3.560 3.092 1.00 94.44 87 MET A CA 1
ATOM 635 C C . MET A 1 87 ? -3.856 -4.924 3.778 1.00 94.44 87 MET A C 1
ATOM 637 O O . MET A 1 87 ? -4.849 -5.625 3.954 1.00 94.44 87 MET A O 1
ATOM 641 N N . GLN A 1 88 ? -2.677 -5.224 4.320 1.00 95.62 88 GLN A N 1
ATOM 642 C CA . GLN A 1 88 ? -2.479 -6.305 5.286 1.00 95.62 88 GLN A CA 1
ATOM 643 C C . GLN A 1 88 ? -2.019 -5.755 6.639 1.00 95.62 88 GLN A C 1
ATOM 645 O O . GLN A 1 88 ? -1.338 -4.731 6.718 1.00 95.62 88 GLN A O 1
ATOM 650 N N . ILE A 1 89 ? -2.356 -6.461 7.718 1.00 95.50 89 ILE A N 1
ATOM 651 C CA . ILE A 1 89 ? -1.903 -6.133 9.074 1.00 95.50 89 ILE A CA 1
ATOM 652 C C . ILE A 1 89 ? -0.896 -7.186 9.528 1.00 95.50 89 ILE A C 1
ATOM 654 O O . ILE A 1 89 ? -1.186 -8.381 9.502 1.00 95.50 89 ILE A O 1
ATOM 658 N N . SER A 1 90 ? 0.269 -6.744 9.995 1.00 95.06 90 SER A N 1
ATOM 659 C CA . SER A 1 90 ? 1.280 -7.604 10.617 1.00 95.06 90 SER A CA 1
ATOM 660 C C . SER A 1 90 ? 1.632 -7.124 12.022 1.00 95.06 90 SER A C 1
ATOM 662 O O . SER A 1 90 ? 1.358 -5.983 12.396 1.00 95.06 90 SER A O 1
ATOM 664 N N . SER A 1 91 ? 2.237 -8.016 12.814 1.00 93.38 91 SER A N 1
ATOM 665 C CA . SER A 1 91 ? 2.718 -7.721 14.175 1.00 93.38 91 SER A CA 1
ATOM 666 C C . SER A 1 91 ? 1.648 -7.122 15.096 1.00 93.38 91 SER A C 1
ATOM 668 O O . SER A 1 91 ? 1.940 -6.302 15.965 1.00 93.38 91 SER A O 1
ATOM 670 N N . TRP A 1 92 ? 0.392 -7.522 14.892 1.00 93.31 92 TRP A N 1
ATOM 671 C CA . TRP A 1 92 ? -0.733 -6.999 15.650 1.00 93.31 92 TRP A CA 1
ATOM 672 C C . TRP A 1 92 ? -0.673 -7.427 17.116 1.00 93.31 92 TRP A C 1
ATOM 674 O O . TRP A 1 92 ? -0.457 -8.597 17.429 1.00 93.31 92 TRP A O 1
ATOM 684 N N . THR A 1 93 ? -0.915 -6.473 18.008 1.00 96.75 93 THR A N 1
ATOM 685 C CA . THR A 1 93 ? -0.964 -6.676 19.454 1.00 96.75 93 THR A CA 1
ATOM 686 C C . THR A 1 93 ? -2.103 -5.862 20.057 1.00 96.75 93 THR A C 1
ATOM 688 O O . THR A 1 93 ? -2.314 -4.704 19.698 1.00 96.75 93 THR A O 1
ATOM 691 N N . ARG A 1 94 ? -2.825 -6.451 21.017 1.00 97.50 94 ARG A N 1
ATOM 692 C CA . ARG A 1 94 ? -3.738 -5.716 21.902 1.00 97.50 94 ARG A CA 1
ATOM 693 C C . ARG A 1 94 ? -2.979 -5.253 23.142 1.00 97.50 94 ARG A C 1
ATOM 695 O O . ARG A 1 94 ? -2.441 -6.072 23.882 1.00 97.50 94 ARG A O 1
ATOM 702 N N . ASN A 1 95 ? -2.989 -3.954 23.396 1.00 97.75 95 ASN A N 1
ATOM 703 C CA . ASN A 1 95 ? -2.328 -3.338 24.538 1.00 97.75 95 ASN A CA 1
ATOM 704 C C . ASN A 1 95 ? -3.191 -3.448 25.807 1.00 97.75 95 ASN A C 1
ATOM 706 O O . ASN A 1 95 ? -4.420 -3.557 25.748 1.00 97.75 95 ASN A O 1
ATOM 710 N N . ALA A 1 96 ? -2.554 -3.365 26.980 1.00 97.25 96 ALA A N 1
ATOM 711 C CA . ALA A 1 96 ? -3.237 -3.474 28.275 1.00 97.25 96 ALA A CA 1
ATOM 712 C C . ALA A 1 96 ? -4.315 -2.392 28.488 1.00 97.25 96 ALA A C 1
ATOM 714 O O . ALA A 1 96 ? -5.331 -2.645 29.130 1.00 97.25 96 ALA A O 1
ATOM 715 N N . ASN A 1 97 ? -4.127 -1.208 27.898 1.00 95.62 97 ASN A N 1
ATOM 716 C CA . ASN A 1 97 ? -5.066 -0.084 27.960 1.00 95.62 97 ASN A CA 1
ATOM 717 C C . ASN A 1 97 ? -6.255 -0.203 26.982 1.00 95.62 97 ASN A C 1
ATOM 719 O O . ASN A 1 97 ? -7.040 0.732 26.864 1.00 95.62 97 ASN A O 1
ATOM 723 N N . GLY A 1 98 ? -6.381 -1.320 26.256 1.00 94.81 98 GLY A N 1
ATOM 724 C CA . GLY A 1 98 ? -7.468 -1.555 25.303 1.00 94.81 98 GLY A CA 1
ATOM 725 C C . GLY A 1 98 ? -7.248 -0.982 23.899 1.00 94.81 98 GLY A C 1
ATOM 726 O O . GLY A 1 98 ? -8.098 -1.200 23.038 1.00 94.81 98 GLY A O 1
ATOM 727 N N . SER A 1 99 ? -6.123 -0.305 23.648 1.00 97.50 99 SER A N 1
ATOM 728 C CA . SER A 1 99 ? -5.689 0.042 22.289 1.00 97.50 99 SER A CA 1
ATOM 729 C C . SER A 1 99 ? -5.065 -1.162 21.572 1.00 97.50 99 SER A C 1
ATOM 731 O O . SER A 1 99 ? -4.785 -2.198 22.179 1.00 97.50 99 SER A O 1
ATOM 733 N N . TYR A 1 100 ? -4.833 -1.016 20.274 1.00 98.12 100 TYR A N 1
ATOM 734 C CA . TYR A 1 100 ? -4.171 -1.997 19.425 1.00 98.12 100 TYR A CA 1
ATOM 735 C C . TYR A 1 100 ? -2.991 -1.353 18.720 1.00 98.12 100 TYR A C 1
ATOM 737 O O . TYR A 1 100 ? -3.042 -0.176 18.373 1.00 98.12 100 TYR A O 1
ATOM 745 N N . SER A 1 101 ? -1.954 -2.133 18.465 1.00 98.31 101 SER A N 1
ATOM 746 C CA . SER A 1 101 ? -0.780 -1.687 17.725 1.00 98.31 101 SER A CA 1
ATOM 747 C C . SER A 1 101 ? -0.360 -2.738 16.715 1.00 98.31 101 SER A C 1
ATOM 749 O O . SER A 1 101 ? -0.711 -3.909 16.852 1.00 98.31 101 SER A O 1
ATOM 751 N N . GLY A 1 102 ? 0.374 -2.320 15.694 1.00 98.06 102 GLY A N 1
ATOM 752 C CA . GLY A 1 102 ? 0.894 -3.206 14.665 1.00 98.06 102 GLY A CA 1
ATOM 753 C C . GLY A 1 102 ? 1.422 -2.411 13.486 1.00 98.06 102 GLY A C 1
ATOM 754 O O . GLY A 1 102 ? 1.679 -1.213 13.600 1.00 98.06 102 GLY A O 1
ATOM 755 N N . VAL A 1 103 ? 1.538 -3.088 12.349 1.00 98.00 103 VAL A N 1
ATOM 756 C CA . VAL A 1 103 ? 1.992 -2.492 11.096 1.00 98.00 103 VAL A CA 1
ATOM 757 C C . VAL A 1 103 ? 0.912 -2.674 10.039 1.00 98.00 103 VAL A C 1
ATOM 759 O O . VAL A 1 103 ? 0.481 -3.801 9.775 1.00 98.00 103 VAL A O 1
ATOM 762 N N . PHE A 1 104 ? 0.481 -1.576 9.425 1.00 97.12 104 PHE A N 1
ATOM 763 C CA . PHE A 1 104 ? -0.233 -1.622 8.158 1.00 97.12 104 PHE A CA 1
ATOM 764 C C . PHE A 1 104 ? 0.774 -1.760 7.025 1.00 97.12 104 PHE A C 1
ATOM 766 O O . PHE A 1 104 ? 1.767 -1.038 6.957 1.00 97.12 104 PHE A O 1
ATOM 773 N N . ASN A 1 105 ? 0.496 -2.696 6.131 1.00 97.44 105 ASN A N 1
ATOM 774 C CA . ASN A 1 105 ? 1.276 -2.970 4.940 1.00 97.44 105 ASN A CA 1
ATOM 775 C C . ASN A 1 105 ? 0.369 -2.646 3.765 1.00 97.44 105 ASN A C 1
ATOM 777 O O . ASN A 1 105 ? -0.506 -3.441 3.416 1.00 97.44 105 ASN A O 1
ATOM 781 N N . PHE A 1 106 ? 0.528 -1.446 3.226 1.00 95.94 106 PHE A N 1
ATOM 782 C CA . PHE A 1 106 ? -0.270 -0.974 2.110 1.00 95.94 106 PHE A CA 1
ATOM 783 C C . PHE A 1 106 ? 0.417 -1.323 0.802 1.00 95.94 106 PHE A C 1
ATOM 785 O O . PHE A 1 106 ? 1.603 -1.040 0.632 1.00 95.94 106 PHE A O 1
ATOM 792 N N . LEU A 1 107 ? -0.342 -1.905 -0.117 1.00 96.19 107 LEU A N 1
ATOM 793 C CA . LEU A 1 107 ? 0.041 -2.068 -1.510 1.00 96.19 107 LEU A CA 1
ATOM 794 C C . LEU A 1 107 ? -0.618 -0.936 -2.300 1.00 96.19 107 LEU A C 1
ATOM 796 O O . LEU A 1 107 ? -1.850 -0.929 -2.414 1.00 96.19 107 LEU A O 1
ATOM 800 N N . PRO A 1 108 ? 0.153 0.050 -2.785 1.00 94.06 108 PRO A N 1
ATOM 801 C CA . PRO A 1 108 ? -0.436 1.116 -3.560 1.00 94.06 108 PRO A CA 1
ATOM 802 C C . PRO A 1 108 ? -0.768 0.675 -4.987 1.00 94.06 108 PRO A C 1
ATOM 804 O O . PRO A 1 108 ? -0.041 -0.130 -5.571 1.00 94.06 108 PRO A O 1
ATOM 807 N N . ASP A 1 109 ? -1.804 1.290 -5.553 1.00 89.19 109 ASP A N 1
ATOM 808 C CA . ASP A 1 109 ? -2.073 1.306 -6.991 1.00 89.19 109 ASP A CA 1
ATOM 809 C C . ASP A 1 109 ? -0.851 1.887 -7.737 1.00 89.19 109 ASP A C 1
ATOM 811 O O . ASP A 1 109 ? -0.110 2.737 -7.221 1.00 89.19 109 ASP A O 1
ATOM 815 N N . ARG A 1 110 ? -0.662 1.477 -8.989 1.00 88.38 110 ARG A N 1
ATOM 816 C CA . ARG A 1 110 ? 0.288 2.090 -9.923 1.00 88.38 110 ARG A CA 1
ATOM 817 C C . ARG A 1 110 ? -0.089 3.519 -10.345 1.00 88.38 110 ARG A C 1
ATOM 819 O O . ARG A 1 110 ? 0.740 4.212 -10.939 1.00 88.38 110 ARG A O 1
ATOM 826 N N . GLY A 1 111 ? -1.292 3.981 -10.011 1.00 85.56 111 GLY A N 1
ATOM 827 C CA . GLY A 1 111 ? -1.734 5.366 -10.150 1.00 85.56 111 GLY A CA 1
ATOM 828 C C . GLY A 1 111 ? -2.508 5.650 -11.438 1.00 85.56 111 GLY A C 1
ATOM 829 O O . GLY A 1 111 ? -2.802 4.766 -12.236 1.00 85.56 111 GLY A O 1
ATOM 830 N N . TYR A 1 112 ? -2.855 6.923 -11.644 1.00 85.50 112 TYR A N 1
ATOM 831 C CA . TYR A 1 112 ? -3.738 7.344 -12.734 1.00 85.50 112 TYR A CA 1
ATOM 832 C C . TYR A 1 112 ? -3.185 6.971 -14.119 1.00 85.50 112 TYR A C 1
ATOM 834 O O . TYR A 1 112 ? -2.041 7.284 -14.457 1.00 85.50 112 TYR A O 1
ATOM 842 N N . ASN A 1 113 ? -4.026 6.335 -14.933 1.00 83.31 113 ASN A N 1
ATOM 843 C CA . ASN A 1 113 ? -3.648 5.748 -16.218 1.00 83.31 113 ASN A CA 1
ATOM 844 C C . ASN A 1 113 ? -4.726 5.953 -17.302 1.00 83.31 113 ASN A C 1
ATOM 846 O O . ASN A 1 113 ? -5.181 4.993 -17.925 1.00 83.31 113 ASN A O 1
ATOM 850 N N . SER A 1 114 ? -5.164 7.194 -17.521 1.00 85.31 114 SER A N 1
ATOM 851 C CA . SER A 1 114 ? -6.212 7.509 -18.502 1.00 85.31 114 SER A CA 1
ATOM 852 C C . SER A 1 114 ? -5.786 8.587 -19.501 1.00 85.31 114 SER A C 1
ATOM 854 O O . SER A 1 114 ? -5.048 9.525 -19.180 1.00 85.31 114 SER A O 1
ATOM 856 N N . GLY A 1 115 ? -6.260 8.439 -20.742 1.00 85.81 115 GLY A N 1
ATOM 857 C CA . GLY A 1 115 ? -5.905 9.302 -21.864 1.00 85.81 115 GLY A CA 1
ATOM 858 C C . GLY A 1 115 ? -4.410 9.233 -22.169 1.00 85.81 115 GLY A C 1
ATOM 859 O O . GLY A 1 115 ? -3.893 8.168 -22.500 1.00 85.81 115 GLY A O 1
ATOM 860 N N . SER A 1 116 ? -3.731 10.374 -22.062 1.00 84.56 116 SER A N 1
ATOM 861 C CA . SER A 1 116 ? -2.283 10.514 -22.263 1.00 84.56 116 SER A CA 1
ATOM 862 C C . SER A 1 116 ? -1.481 10.561 -20.959 1.00 84.56 116 SER A C 1
ATOM 864 O O . SER A 1 116 ? -0.265 10.735 -21.007 1.00 84.56 116 SER A O 1
ATOM 866 N N . THR A 1 117 ? -2.132 10.444 -19.799 1.00 84.31 117 THR A N 1
ATOM 867 C CA . THR A 1 117 ? -1.471 10.550 -18.494 1.00 84.31 117 THR A CA 1
ATOM 868 C C . THR A 1 117 ? -1.339 9.173 -17.869 1.00 84.31 117 THR A C 1
ATOM 870 O O . THR A 1 117 ? -2.338 8.538 -17.533 1.00 84.31 117 THR A O 1
ATOM 873 N N . TYR A 1 118 ? -0.093 8.741 -17.683 1.00 84.94 118 TYR A N 1
ATOM 874 C CA . TYR A 1 118 ? 0.239 7.473 -17.047 1.00 84.94 118 TYR A CA 1
ATOM 875 C C . TYR A 1 118 ? 1.282 7.688 -15.960 1.00 84.94 118 TYR A C 1
ATOM 877 O O . TYR A 1 118 ? 2.366 8.218 -16.212 1.00 84.94 118 TYR A O 1
ATOM 885 N N . SER A 1 119 ? 0.958 7.257 -14.746 1.00 87.81 119 SER A N 1
ATOM 886 C CA . SER A 1 119 ? 1.900 7.234 -13.634 1.00 87.81 119 SER A CA 1
ATOM 887 C C . SER A 1 119 ? 2.910 6.094 -13.802 1.00 87.81 119 SER A C 1
ATOM 889 O O . SER A 1 119 ? 2.557 4.919 -13.835 1.00 87.81 119 SER A O 1
ATOM 891 N N . ASN A 1 120 ? 4.200 6.430 -13.869 1.00 89.38 120 ASN A N 1
ATOM 892 C CA . ASN A 1 120 ? 5.286 5.451 -13.779 1.00 89.38 120 ASN A CA 1
ATOM 893 C C . ASN A 1 120 ? 5.649 5.196 -12.306 1.00 89.38 120 ASN A C 1
ATOM 895 O O . ASN A 1 120 ? 6.753 5.518 -11.866 1.00 89.38 120 ASN A O 1
ATOM 899 N N . TYR A 1 121 ? 4.695 4.674 -11.536 1.00 91.06 121 TYR A N 1
ATOM 900 C CA . TYR A 1 121 ? 4.888 4.378 -10.119 1.00 91.06 121 TYR A CA 1
ATOM 901 C C . TYR A 1 121 ? 5.360 2.934 -9.934 1.00 91.06 121 TYR A C 1
ATOM 903 O O . TYR A 1 121 ? 4.695 2.002 -10.376 1.00 91.06 121 TYR A O 1
ATOM 911 N N . ALA A 1 122 ? 6.516 2.731 -9.298 1.00 93.00 122 ALA A N 1
ATOM 912 C CA . ALA A 1 122 ? 7.004 1.380 -9.019 1.00 93.00 122 ALA A CA 1
ATOM 913 C C . ALA A 1 122 ? 6.145 0.704 -7.938 1.00 93.00 122 ALA A C 1
ATOM 915 O O . ALA A 1 122 ? 5.894 1.308 -6.887 1.00 93.00 122 ALA A O 1
ATOM 916 N N . ALA A 1 123 ? 5.751 -0.551 -8.164 1.00 94.19 123 ALA A N 1
ATOM 917 C CA . ALA A 1 123 ? 5.018 -1.331 -7.173 1.00 94.19 123 ALA A CA 1
ATOM 918 C C . ALA A 1 123 ? 5.871 -1.520 -5.910 1.00 94.19 123 ALA A C 1
ATOM 920 O O . ALA A 1 123 ? 7.096 -1.672 -5.986 1.00 94.19 123 ALA A O 1
ATOM 921 N N . ARG A 1 124 ? 5.233 -1.463 -4.739 1.00 95.12 124 ARG A N 1
ATOM 922 C CA . ARG A 1 124 ? 5.909 -1.508 -3.437 1.00 95.12 124 ARG A CA 1
ATOM 923 C C . ARG A 1 124 ? 4.957 -1.892 -2.320 1.00 95.12 124 ARG A C 1
ATOM 925 O O . ARG A 1 124 ? 3.747 -1.819 -2.486 1.00 95.12 124 ARG A O 1
ATOM 932 N N . ILE A 1 125 ? 5.515 -2.188 -1.156 1.00 96.88 125 ILE A N 1
ATOM 933 C CA . ILE A 1 125 ? 4.767 -2.208 0.101 1.00 96.88 125 ILE A CA 1
ATOM 934 C C . ILE A 1 125 ? 5.173 -0.979 0.909 1.00 96.88 125 ILE A C 1
ATOM 936 O O . ILE A 1 125 ? 6.357 -0.791 1.175 1.00 96.88 125 ILE A O 1
ATOM 940 N N . ASN A 1 126 ? 4.199 -0.157 1.292 1.00 97.19 126 ASN A N 1
ATOM 941 C CA . ASN A 1 126 ? 4.373 0.933 2.244 1.00 97.19 126 ASN A CA 1
ATOM 942 C C . ASN A 1 126 ? 4.036 0.434 3.647 1.00 97.19 126 ASN A C 1
ATOM 944 O O . ASN A 1 126 ? 2.939 -0.076 3.885 1.00 97.19 126 ASN A O 1
ATOM 948 N N . ASN A 1 127 ? 4.958 0.615 4.583 1.00 97.94 127 ASN A N 1
ATOM 949 C CA . ASN A 1 127 ? 4.787 0.210 5.967 1.00 97.94 127 ASN A CA 1
ATOM 950 C C . ASN A 1 127 ? 4.411 1.417 6.825 1.00 97.94 127 ASN A C 1
ATOM 952 O O . ASN A 1 127 ? 5.075 2.454 6.786 1.00 97.94 127 ASN A O 1
ATOM 956 N N . PHE A 1 128 ? 3.357 1.270 7.621 1.00 98.06 128 PHE A N 1
ATOM 957 C CA . PHE A 1 128 ? 2.964 2.244 8.629 1.00 98.06 128 PHE A CA 1
ATOM 958 C C . PHE A 1 128 ? 2.832 1.561 9.978 1.00 98.06 128 PHE A C 1
ATOM 960 O O . PHE A 1 128 ? 1.978 0.688 10.145 1.00 98.06 128 PHE A O 1
ATOM 967 N N . ASP A 1 129 ? 3.618 1.998 10.953 1.00 98.38 129 ASP A N 1
ATOM 968 C CA . ASP A 1 129 ? 3.345 1.658 12.343 1.00 98.38 129 ASP A CA 1
ATOM 969 C C . ASP A 1 129 ? 2.049 2.347 12.755 1.00 98.38 129 ASP A C 1
ATOM 971 O O . ASP A 1 129 ? 1.848 3.529 12.454 1.00 98.38 129 ASP A O 1
ATOM 975 N N . PHE A 1 130 ? 1.163 1.630 13.442 1.00 98.19 130 PHE A N 1
ATOM 976 C CA . PHE A 1 130 ? -0.086 2.209 13.915 1.00 98.19 130 PHE A CA 1
ATOM 977 C C . PHE A 1 130 ? -0.348 1.960 15.394 1.00 98.19 130 PHE A C 1
ATOM 979 O O . PHE A 1 130 ? 0.017 0.933 15.971 1.00 98.19 130 PHE A O 1
ATOM 986 N N . VAL A 1 131 ? -1.079 2.905 15.982 1.00 98.25 131 VAL A N 1
ATOM 987 C CA . VAL A 1 131 ? -1.797 2.731 17.242 1.00 98.25 131 VAL A CA 1
ATOM 988 C C . VAL A 1 131 ? -3.263 3.054 16.992 1.00 98.25 131 VAL A C 1
ATOM 990 O O . VAL A 1 131 ? -3.614 4.174 16.626 1.00 98.25 131 VAL A O 1
ATOM 993 N N . PHE A 1 132 ? -4.124 2.067 17.202 1.00 98.25 132 PHE A N 1
ATOM 994 C CA . PHE A 1 132 ? -5.567 2.193 17.110 1.00 98.25 132 PHE A CA 1
ATOM 995 C C . PHE A 1 132 ? -6.185 2.201 18.508 1.00 98.25 132 PHE A C 1
ATOM 997 O O . PHE A 1 132 ? -6.164 1.198 19.220 1.00 98.25 132 PHE A O 1
ATOM 1004 N N . THR A 1 133 ? -6.772 3.331 18.890 1.00 97.69 133 THR A N 1
ATOM 1005 C CA . THR A 1 133 ? -7.587 3.473 20.099 1.00 97.69 133 THR A CA 1
ATOM 1006 C C . THR A 1 133 ? -9.056 3.574 19.685 1.00 97.69 133 THR A C 1
ATOM 1008 O O . THR A 1 133 ? -9.460 4.625 19.186 1.00 97.69 133 THR A O 1
ATOM 1011 N N . PRO A 1 134 ? -9.862 2.507 19.852 1.00 95.94 134 PRO A N 1
ATOM 1012 C CA . PRO A 1 134 ? -11.256 2.511 19.420 1.00 95.94 134 PRO A CA 1
ATOM 1013 C C . PRO A 1 134 ? -12.077 3.624 20.075 1.00 95.94 134 PRO A C 1
ATOM 1015 O O . PRO A 1 134 ? -11.976 3.865 21.280 1.00 95.94 134 PRO A O 1
ATOM 1018 N N . TYR A 1 135 ? -12.935 4.268 19.289 1.00 95.38 135 TYR A N 1
ATOM 1019 C CA . TYR A 1 135 ? -13.923 5.215 19.779 1.00 95.38 135 TYR A CA 1
ATOM 1020 C C . TYR A 1 135 ? -15.142 4.476 20.332 1.00 95.38 135 TYR A C 1
ATOM 1022 O O . TYR A 1 135 ? -16.035 4.073 19.596 1.00 95.38 135 TYR A O 1
ATOM 1030 N N . THR A 1 136 ? -15.178 4.320 21.651 1.00 92.31 136 THR A N 1
ATOM 1031 C CA . THR A 1 136 ? -16.202 3.531 22.356 1.00 92.31 136 THR A CA 1
ATOM 1032 C C . THR A 1 136 ? -17.340 4.366 22.943 1.00 92.31 136 THR A C 1
ATOM 1034 O O . THR A 1 136 ? -18.269 3.814 23.530 1.00 92.31 136 THR A O 1
ATOM 1037 N N . SER A 1 137 ? -17.280 5.693 22.807 1.00 89.88 137 SER A N 1
ATOM 1038 C CA . SER A 1 137 ? -18.338 6.588 23.280 1.00 89.88 137 SER A CA 1
ATOM 1039 C C . SER A 1 137 ? -19.575 6.497 22.384 1.00 89.88 137 SER A C 1
ATOM 1041 O O . SER A 1 137 ? -19.474 6.292 21.177 1.00 89.88 137 SER A O 1
ATOM 1043 N N . SER A 1 138 ? -20.752 6.689 22.978 1.00 87.12 138 SER A N 1
ATOM 1044 C CA . SER A 1 138 ? -22.023 6.801 22.254 1.00 87.12 138 SER A CA 1
ATOM 1045 C C . SER A 1 138 ? -22.266 8.197 21.673 1.00 87.12 138 SER A C 1
ATOM 1047 O O . SER A 1 138 ? -23.211 8.385 20.907 1.00 87.12 138 SER A O 1
ATOM 1049 N N . ALA A 1 139 ? -21.443 9.184 22.037 1.00 91.06 139 ALA A N 1
ATOM 1050 C CA . ALA A 1 139 ? -21.538 10.525 21.480 1.00 91.06 139 ALA A CA 1
ATOM 1051 C C . ALA A 1 139 ? -21.107 10.535 20.006 1.00 91.06 139 ALA A C 1
ATOM 1053 O O . ALA A 1 139 ? -20.216 9.803 19.590 1.00 91.06 139 ALA A O 1
ATOM 1054 N N . THR A 1 140 ? -21.713 11.395 19.195 1.00 88.38 140 THR A N 1
ATOM 1055 C CA . THR A 1 140 ? -21.244 11.613 17.824 1.00 88.38 140 THR A CA 1
ATOM 1056 C C . THR A 1 140 ? -19.892 12.321 17.838 1.00 88.38 140 THR A C 1
ATOM 1058 O O . THR A 1 140 ? -19.702 13.273 18.596 1.00 88.38 140 THR A O 1
ATOM 1061 N N . THR A 1 141 ? -18.976 11.922 16.957 1.00 90.00 141 THR A N 1
ATOM 1062 C CA . THR A 1 141 ? -17.685 12.594 16.778 1.00 90.00 141 THR A CA 1
ATOM 1063 C C . THR A 1 141 ? -17.379 12.811 15.303 1.00 90.00 141 THR A C 1
ATOM 1065 O O . THR A 1 141 ? -17.699 11.978 14.458 1.00 90.00 141 THR A O 1
ATOM 1068 N N . THR A 1 142 ? -16.735 13.933 14.997 1.00 92.19 142 THR A N 1
ATOM 1069 C CA . THR A 1 142 ? -16.135 14.219 13.686 1.00 92.19 142 THR A CA 1
ATOM 1070 C C . THR A 1 142 ? -14.616 14.049 13.707 1.00 92.19 142 THR A C 1
ATOM 1072 O O . THR A 1 142 ? -13.964 14.202 12.675 1.00 92.19 142 THR A O 1
ATOM 1075 N N . ALA A 1 143 ? -14.036 13.735 14.871 1.00 91.75 143 ALA A N 1
ATOM 1076 C CA . ALA A 1 143 ? -12.602 13.546 15.021 1.00 91.75 143 ALA A CA 1
ATOM 1077 C C . ALA A 1 143 ? -12.151 12.256 14.328 1.00 91.75 143 ALA A C 1
ATOM 1079 O O . ALA A 1 143 ? -12.719 11.188 14.547 1.00 91.75 143 ALA A O 1
ATOM 1080 N N . GLN A 1 144 ? -11.094 12.363 13.527 1.00 94.12 144 GLN A N 1
ATOM 1081 C CA . GLN A 1 144 ? -10.544 11.272 12.719 1.00 94.12 144 GLN A CA 1
ATOM 1082 C C . GLN A 1 144 ? -9.117 10.945 13.158 1.00 94.12 144 GLN A C 1
ATOM 1084 O O . GLN A 1 144 ? -8.166 11.063 12.389 1.00 94.12 144 GLN A O 1
ATOM 1089 N N . ASN A 1 145 ? -8.978 10.630 14.443 1.00 94.81 145 ASN A N 1
ATOM 1090 C CA . ASN A 1 145 ? -7.701 10.500 15.146 1.00 94.81 145 ASN A CA 1
ATOM 1091 C C . ASN A 1 145 ? -7.598 9.215 15.982 1.00 94.81 145 ASN A C 1
ATOM 1093 O O . ASN A 1 145 ? -6.725 9.106 16.838 1.00 94.81 145 ASN A O 1
ATOM 1097 N N . GLN A 1 146 ? -8.491 8.250 15.767 1.00 97.62 146 GLN A N 1
ATOM 1098 C CA . GLN A 1 146 ? -8.486 6.989 16.509 1.00 97.62 146 GLN A CA 1
ATOM 1099 C C . GLN A 1 146 ? -7.351 6.075 16.060 1.00 97.62 146 GLN A C 1
ATOM 1101 O O . GLN A 1 146 ? -6.880 5.260 16.848 1.00 97.62 146 GLN A O 1
ATOM 1106 N N . ILE A 1 147 ? -6.925 6.197 14.803 1.00 98.00 147 ILE A N 1
ATOM 1107 C CA . ILE A 1 147 ? -5.801 5.448 14.248 1.00 98.00 147 ILE A CA 1
ATOM 1108 C C . ILE A 1 147 ? -4.673 6.445 13.983 1.00 98.00 147 ILE A C 1
ATOM 1110 O O . ILE A 1 147 ? -4.692 7.176 12.992 1.00 98.00 147 ILE A O 1
ATOM 1114 N N . ALA A 1 148 ? -3.700 6.481 14.888 1.00 97.25 148 ALA A N 1
ATOM 1115 C CA . ALA A 1 148 ? -2.448 7.191 14.674 1.00 97.25 148 ALA A CA 1
ATOM 1116 C C . ALA A 1 148 ? -1.531 6.313 13.820 1.00 97.25 148 ALA A C 1
ATOM 1118 O O . ALA A 1 148 ? -1.382 5.128 14.117 1.00 97.25 148 ALA A O 1
ATOM 1119 N N . MET A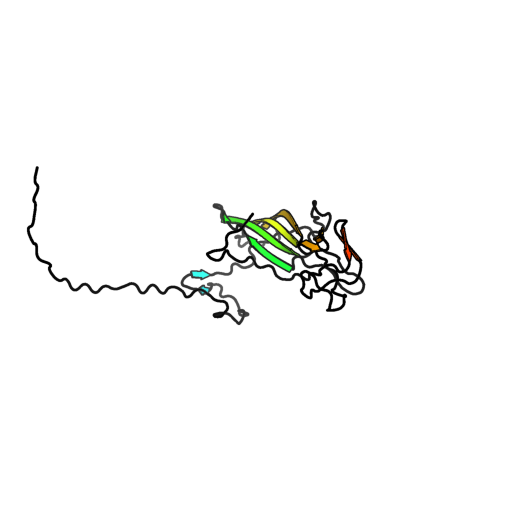 1 149 ? -0.937 6.883 12.772 1.00 96.62 149 MET A N 1
ATOM 1120 C CA . MET A 1 149 ? -0.055 6.171 11.847 1.00 96.62 149 MET A CA 1
ATOM 1121 C C . MET A 1 149 ? 1.248 6.937 11.653 1.00 96.62 149 MET A C 1
ATOM 1123 O O . MET A 1 149 ? 1.231 8.156 11.485 1.00 96.62 149 MET A O 1
ATOM 1127 N N . THR A 1 150 ? 2.352 6.201 11.600 1.00 97.12 150 THR A N 1
ATOM 1128 C CA . THR A 1 150 ? 3.688 6.718 11.304 1.00 97.12 150 THR A CA 1
ATOM 1129 C C . THR A 1 150 ? 4.252 5.939 10.129 1.00 97.12 150 THR A C 1
ATOM 1131 O O . THR A 1 150 ? 4.340 4.716 10.190 1.00 97.12 150 THR A O 1
ATOM 1134 N N . PHE A 1 151 ? 4.628 6.629 9.051 1.00 97.81 151 PHE A N 1
ATOM 1135 C CA . PHE A 1 151 ? 5.268 5.981 7.906 1.00 97.81 151 PHE A CA 1
ATOM 1136 C C . PHE A 1 151 ? 6.650 5.458 8.312 1.00 97.81 151 PHE A C 1
ATOM 1138 O O . PHE A 1 151 ? 7.508 6.234 8.729 1.00 97.81 151 PHE A O 1
ATOM 1145 N N . ALA A 1 152 ? 6.845 4.147 8.192 1.00 97.94 152 ALA A N 1
ATOM 1146 C CA . ALA A 1 152 ? 8.069 3.450 8.577 1.00 97.94 152 ALA A CA 1
ATOM 1147 C C . ALA A 1 152 ? 9.013 3.206 7.386 1.00 97.94 152 ALA A C 1
ATOM 1149 O O . ALA A 1 152 ? 10.180 2.873 7.581 1.00 97.94 152 ALA A O 1
ATOM 1150 N N . GLY A 1 153 ? 8.527 3.385 6.154 1.00 97.81 153 GLY A N 1
ATOM 1151 C CA . GLY A 1 153 ? 9.301 3.205 4.929 1.00 97.81 153 GLY A CA 1
ATOM 1152 C C . GLY A 1 153 ? 8.529 2.445 3.858 1.00 97.81 153 GLY A C 1
ATOM 1153 O O . GLY A 1 153 ? 7.387 2.027 4.062 1.00 97.81 153 GLY A O 1
ATOM 1154 N N . SER A 1 154 ? 9.165 2.269 2.701 1.00 96.38 154 SER A N 1
ATOM 1155 C CA . SER A 1 154 ? 8.630 1.443 1.624 1.00 96.38 154 SER A CA 1
ATOM 1156 C C . SER A 1 154 ? 9.655 0.437 1.116 1.00 96.38 154 SER A C 1
ATOM 1158 O O . SER A 1 154 ? 10.861 0.679 1.136 1.00 96.38 154 SER A O 1
ATOM 1160 N N . THR A 1 155 ? 9.164 -0.705 0.640 1.00 95.62 155 THR A N 1
ATOM 1161 C CA . THR A 1 155 ? 9.966 -1.708 -0.065 1.00 95.62 155 THR A CA 1
ATOM 1162 C C . THR A 1 155 ? 9.458 -1.826 -1.492 1.00 95.62 155 THR A C 1
ATOM 1164 O O . THR A 1 155 ? 8.405 -2.422 -1.729 1.00 95.62 155 THR A O 1
ATOM 1167 N N . ARG A 1 156 ? 10.191 -1.247 -2.449 1.00 94.44 156 ARG A N 1
ATOM 1168 C CA . ARG A 1 156 ? 9.885 -1.375 -3.882 1.00 94.44 156 ARG A CA 1
ATOM 1169 C C . ARG A 1 156 ? 10.143 -2.798 -4.363 1.00 94.44 156 ARG A C 1
ATOM 1171 O O . ARG A 1 156 ? 11.134 -3.419 -3.987 1.00 94.44 156 ARG A O 1
ATOM 1178 N N . PHE A 1 157 ? 9.277 -3.289 -5.240 1.00 93.94 157 PHE A N 1
ATOM 1179 C CA . PHE A 1 157 ? 9.477 -4.565 -5.909 1.00 93.94 157 PHE A CA 1
ATOM 1180 C C . PHE A 1 157 ? 10.577 -4.422 -6.946 1.00 93.94 157 PHE A C 1
ATOM 1182 O O . PHE A 1 157 ? 10.510 -3.571 -7.842 1.00 93.94 157 PHE A O 1
ATOM 1189 N N . THR A 1 158 ? 11.586 -5.270 -6.800 1.00 93.25 158 THR A N 1
ATOM 1190 C CA . THR A 1 158 ? 12.752 -5.313 -7.667 1.00 93.25 158 THR A CA 1
ATOM 1191 C C . THR A 1 158 ? 12.894 -6.679 -8.310 1.00 93.25 158 THR A C 1
ATOM 1193 O O . THR A 1 158 ? 12.394 -7.693 -7.821 1.00 93.25 158 THR A O 1
ATOM 1196 N N . TYR A 1 159 ? 13.583 -6.693 -9.438 1.00 90.81 159 TYR A N 1
ATOM 1197 C CA . TYR A 1 159 ? 13.953 -7.894 -10.163 1.00 90.81 159 TYR A CA 1
ATOM 1198 C C . TYR A 1 159 ? 15.327 -7.675 -10.803 1.00 90.81 159 TYR A C 1
ATOM 1200 O O . TYR A 1 159 ? 15.796 -6.540 -10.888 1.00 90.81 159 TYR A O 1
ATOM 1208 N N . VAL A 1 160 ? 16.005 -8.746 -11.214 1.00 87.62 160 VAL A N 1
ATOM 1209 C CA . VAL A 1 160 ? 17.306 -8.625 -11.886 1.00 87.62 160 VAL A CA 1
ATOM 1210 C C . VAL A 1 160 ? 17.110 -8.677 -13.394 1.00 87.62 160 VAL A C 1
ATOM 1212 O O . VAL A 1 160 ? 16.512 -9.621 -13.907 1.00 87.62 160 VAL A O 1
ATOM 1215 N N . GLN A 1 161 ? 17.647 -7.687 -14.100 1.00 85.56 161 GLN A N 1
ATOM 1216 C CA . GLN A 1 161 ? 17.711 -7.645 -15.558 1.00 85.56 161 GLN A CA 1
ATOM 1217 C C . GLN A 1 161 ? 19.125 -7.262 -15.971 1.00 85.56 161 GLN A C 1
ATOM 1219 O O . GLN A 1 161 ? 19.668 -6.281 -15.466 1.00 85.56 161 GLN A O 1
ATOM 1224 N N . ASP A 1 162 ? 19.736 -8.060 -16.845 1.00 83.56 162 ASP A N 1
ATOM 1225 C CA . ASP A 1 162 ? 21.096 -7.825 -17.347 1.00 83.56 162 ASP A CA 1
ATOM 1226 C C . ASP A 1 162 ? 22.124 -7.585 -16.220 1.00 83.56 162 ASP A C 1
ATOM 1228 O O . ASP A 1 162 ? 23.008 -6.739 -16.316 1.00 83.56 162 ASP A O 1
ATOM 1232 N N . GLY A 1 163 ? 21.970 -8.310 -15.104 1.00 84.88 163 GLY A N 1
ATOM 1233 C CA . GLY A 1 163 ? 22.842 -8.216 -13.926 1.00 84.88 163 GLY A CA 1
ATOM 1234 C C . GLY A 1 163 ? 22.561 -7.040 -12.982 1.00 84.88 163 GLY A C 1
ATOM 1235 O O . GLY A 1 163 ? 23.209 -6.944 -11.943 1.00 84.88 163 GLY A O 1
ATOM 1236 N N . ASN A 1 164 ? 21.587 -6.180 -13.287 1.00 84.50 164 ASN A N 1
ATOM 1237 C CA . ASN A 1 164 ? 21.244 -5.014 -12.476 1.00 84.50 164 ASN A CA 1
ATOM 1238 C C . ASN A 1 164 ? 19.937 -5.224 -11.712 1.00 84.50 164 ASN A C 1
ATOM 1240 O O . ASN A 1 164 ? 18.989 -5.804 -12.241 1.00 84.50 164 ASN A O 1
ATOM 1244 N N . ALA A 1 165 ? 19.863 -4.706 -10.485 1.00 89.69 165 ALA A N 1
ATOM 1245 C CA . ALA A 1 165 ? 18.600 -4.598 -9.765 1.00 89.69 165 ALA A CA 1
ATOM 1246 C C . ALA A 1 165 ? 17.751 -3.481 -10.388 1.00 89.69 165 ALA A C 1
ATOM 1248 O O . ALA A 1 165 ? 18.168 -2.325 -10.459 1.00 89.69 165 ALA A O 1
ATOM 1249 N N . VAL A 1 166 ? 16.552 -3.836 -10.831 1.00 91.81 166 VAL A N 1
ATOM 1250 C CA . VAL A 1 166 ? 15.615 -2.952 -11.519 1.00 91.81 166 VAL A CA 1
ATOM 1251 C C . VAL A 1 166 ? 14.319 -2.904 -10.729 1.00 91.81 166 VAL A C 1
ATOM 1253 O O . VAL A 1 166 ? 13.800 -3.937 -10.315 1.00 91.81 166 VAL A O 1
ATOM 1256 N N . VAL A 1 167 ? 13.785 -1.703 -10.518 1.00 93.88 167 VAL A N 1
ATOM 1257 C CA . VAL A 1 167 ? 12.439 -1.519 -9.962 1.00 93.88 167 VAL A CA 1
ATOM 1258 C C . VAL A 1 167 ? 11.382 -1.740 -11.044 1.00 93.88 167 VAL A C 1
ATOM 1260 O O . VAL A 1 167 ? 11.588 -1.400 -12.209 1.00 93.88 167 VAL A O 1
ATOM 1263 N N . THR A 1 168 ? 10.237 -2.291 -10.660 1.00 93.88 168 THR A N 1
ATOM 1264 C CA . THR A 1 168 ? 9.075 -2.442 -11.556 1.00 93.88 168 THR A CA 1
ATOM 1265 C C . THR A 1 168 ? 8.535 -1.091 -12.056 1.00 93.88 168 THR A C 1
ATOM 1267 O O . THR A 1 168 ? 8.903 -0.028 -11.550 1.00 93.88 168 THR A O 1
ATOM 1270 N N . THR A 1 169 ? 7.660 -1.114 -13.067 1.00 92.31 169 THR A N 1
ATOM 1271 C CA . THR A 1 169 ? 6.961 0.077 -13.584 1.00 92.31 169 THR A CA 1
ATOM 1272 C C . THR A 1 169 ? 5.444 -0.035 -13.473 1.00 92.31 169 THR A C 1
ATOM 1274 O O . THR A 1 169 ? 4.884 -1.120 -13.618 1.00 92.31 169 THR A O 1
ATOM 1277 N N . GLY A 1 170 ? 4.790 1.112 -13.277 1.00 91.00 170 GLY A N 1
ATOM 1278 C CA . GLY A 1 170 ? 3.338 1.283 -13.386 1.00 91.00 170 GLY A CA 1
ATOM 1279 C C . GLY A 1 170 ? 2.835 1.581 -14.808 1.00 91.00 170 GLY A C 1
ATOM 1280 O O . GLY A 1 170 ? 1.636 1.769 -15.028 1.00 91.00 170 GLY A O 1
ATOM 1281 N N . LEU A 1 171 ? 3.736 1.651 -15.794 1.00 91.44 171 LEU A N 1
ATOM 1282 C CA . LEU A 1 171 ? 3.373 1.866 -17.195 1.00 91.44 171 LEU A CA 1
ATOM 1283 C C . LEU A 1 171 ? 2.738 0.615 -17.801 1.00 91.44 171 LEU A C 1
ATOM 1285 O O . LEU A 1 171 ? 3.081 -0.506 -17.434 1.00 91.44 171 LEU A O 1
ATOM 1289 N N . LEU A 1 172 ? 1.839 0.814 -18.767 1.00 89.62 172 LEU A N 1
ATOM 1290 C CA . LEU A 1 172 ? 1.140 -0.281 -19.434 1.00 89.62 172 LEU A CA 1
ATOM 1291 C C . LEU A 1 172 ? 2.107 -1.227 -20.148 1.00 89.62 172 LEU A C 1
ATOM 1293 O O . LEU A 1 172 ? 3.031 -0.803 -20.852 1.00 89.62 172 LEU A O 1
ATOM 1297 N N . ALA A 1 173 ? 1.812 -2.520 -20.036 1.00 91.25 173 ALA A N 1
ATOM 1298 C CA . ALA A 1 173 ? 2.452 -3.521 -20.865 1.00 91.25 173 ALA A CA 1
ATOM 1299 C C . ALA A 1 173 ? 2.102 -3.248 -22.334 1.00 91.25 173 ALA A C 1
ATOM 1301 O O . ALA A 1 173 ? 0.933 -3.190 -22.714 1.00 91.25 173 ALA A O 1
ATOM 1302 N N . SER A 1 174 ? 3.130 -3.031 -23.143 1.00 90.81 174 SER A N 1
ATOM 1303 C CA . SER A 1 174 ? 3.000 -2.601 -24.541 1.00 90.81 174 SER A CA 1
ATOM 1304 C C . SER A 1 174 ? 3.982 -3.312 -25.467 1.00 90.81 174 SER A C 1
ATOM 1306 O O . SER A 1 174 ? 3.899 -3.158 -26.685 1.00 90.81 174 SER A O 1
ATOM 1308 N N . ALA A 1 175 ? 4.903 -4.106 -24.915 1.00 88.00 175 ALA A N 1
ATOM 1309 C CA . ALA A 1 175 ? 5.809 -4.908 -25.715 1.00 88.00 175 ALA A CA 1
ATOM 1310 C C . ALA A 1 175 ? 5.111 -6.149 -26.303 1.00 88.00 175 ALA A C 1
ATOM 1312 O O . ALA A 1 175 ? 4.124 -6.638 -25.744 1.00 88.00 175 ALA A O 1
ATOM 1313 N N . PRO A 1 176 ? 5.642 -6.699 -27.410 1.00 82.81 176 PRO A N 1
ATOM 1314 C CA . PRO A 1 176 ? 5.182 -7.966 -27.965 1.00 82.81 176 PRO A CA 1
ATOM 1315 C C . PRO A 1 176 ? 5.209 -9.120 -26.938 1.00 82.81 176 PRO A C 1
ATOM 1317 O O . PRO A 1 176 ? 6.098 -9.164 -26.085 1.00 82.81 176 PRO A O 1
ATOM 1320 N N . PRO A 1 177 ? 4.302 -10.112 -27.046 1.00 73.12 177 PRO A N 1
ATOM 1321 C CA . PRO A 1 177 ? 4.147 -11.195 -26.064 1.00 73.12 177 PRO A CA 1
ATOM 1322 C C . PRO A 1 177 ? 5.344 -12.159 -25.987 1.00 73.12 177 PRO A C 1
ATOM 1324 O O . PRO A 1 177 ? 5.372 -13.041 -25.135 1.00 73.12 177 PRO A O 1
ATOM 1327 N N . ASN A 1 178 ? 6.328 -12.019 -26.877 1.00 76.31 178 ASN A N 1
ATOM 1328 C CA . ASN A 1 178 ? 7.547 -12.821 -26.905 1.00 76.31 178 ASN A CA 1
ATOM 1329 C C . ASN A 1 178 ? 8.716 -12.198 -26.122 1.00 76.31 178 ASN A C 1
ATOM 1331 O O . ASN A 1 178 ? 9.826 -12.727 -26.199 1.00 76.31 178 ASN A O 1
ATOM 1335 N N . VAL A 1 179 ? 8.512 -11.096 -25.389 1.00 80.81 179 VAL A N 1
ATOM 1336 C CA . VAL A 1 179 ? 9.530 -10.612 -24.449 1.00 80.81 179 VAL A CA 1
ATOM 1337 C C . VAL A 1 179 ? 9.484 -11.453 -23.177 1.00 80.81 179 VAL A C 1
ATOM 1339 O O . VAL A 1 179 ? 8.465 -11.525 -22.491 1.00 80.81 179 VAL A O 1
ATOM 1342 N N . SER A 1 180 ? 10.606 -12.103 -22.871 1.00 80.12 180 SER A N 1
ATOM 1343 C CA . SER A 1 180 ? 10.750 -12.940 -21.686 1.00 80.12 180 SER A CA 1
ATOM 1344 C C . SER A 1 180 ? 11.737 -12.347 -20.691 1.00 80.12 180 SER A C 1
ATOM 1346 O O . SER A 1 180 ? 12.849 -11.986 -21.076 1.00 80.12 180 SER A O 1
ATOM 1348 N N . LEU A 1 181 ? 11.383 -12.366 -19.410 1.00 76.75 181 LEU A N 1
ATOM 1349 C CA . LEU A 1 181 ? 12.329 -12.230 -18.303 1.00 76.75 181 LEU A CA 1
ATOM 1350 C C . LEU A 1 181 ? 12.345 -13.557 -17.546 1.00 76.75 181 LEU A C 1
ATOM 1352 O O . LEU A 1 181 ? 11.319 -14.223 -17.426 1.00 76.75 181 LEU A O 1
ATOM 1356 N N . PHE A 1 182 ? 13.516 -13.978 -17.066 1.00 77.81 182 PHE A N 1
ATOM 1357 C CA . PHE A 1 182 ? 13.675 -15.260 -16.354 1.00 77.81 182 PHE A CA 1
ATOM 1358 C C . PHE A 1 182 ? 13.281 -16.497 -17.182 1.00 77.81 182 PHE A C 1
ATOM 1360 O O . PHE A 1 182 ? 12.850 -17.509 -16.635 1.00 77.81 182 PHE A O 1
ATOM 1367 N N . GLY A 1 183 ? 13.392 -16.413 -18.512 1.00 82.19 183 GLY A N 1
ATOM 1368 C CA . GLY A 1 183 ? 12.951 -17.479 -19.416 1.00 82.19 183 GLY A CA 1
ATOM 1369 C C . GLY A 1 183 ? 11.431 -17.672 -19.462 1.00 82.19 183 GLY A C 1
ATOM 1370 O O . GLY A 1 183 ? 10.971 -18.683 -19.984 1.00 82.19 183 GLY A O 1
ATOM 1371 N N . GLN A 1 184 ? 10.654 -16.727 -18.924 1.00 83.94 184 GLN A N 1
ATOM 1372 C CA . GLN A 1 184 ? 9.194 -16.734 -18.949 1.00 83.94 184 GLN A CA 1
ATOM 1373 C C . GLN A 1 184 ? 8.671 -15.493 -19.675 1.00 83.94 184 GLN A C 1
ATOM 1375 O O . GLN A 1 184 ? 9.185 -14.397 -19.440 1.00 83.94 184 GLN A O 1
ATOM 1380 N N . PRO A 1 185 ? 7.653 -15.622 -20.541 1.00 87.69 185 PRO A N 1
ATOM 1381 C CA . PRO A 1 185 ? 6.928 -14.467 -21.051 1.00 87.69 185 PRO A CA 1
ATOM 1382 C C . PRO A 1 185 ? 6.330 -13.685 -19.881 1.00 87.69 185 PRO A C 1
ATOM 1384 O O . PRO A 1 185 ? 5.613 -14.252 -19.055 1.00 87.69 185 PRO A O 1
ATOM 1387 N N . VAL A 1 186 ? 6.630 -12.392 -19.798 1.00 89.25 186 VAL A N 1
ATOM 1388 C CA . VAL A 1 186 ? 6.110 -11.517 -18.741 1.00 89.25 186 VAL A CA 1
ATOM 1389 C C . VAL A 1 186 ? 5.631 -10.194 -19.334 1.00 89.25 186 VAL A C 1
ATOM 1391 O O . VAL A 1 186 ? 6.158 -9.756 -20.358 1.00 89.25 186 VAL A O 1
ATOM 1394 N N . PRO A 1 187 ? 4.631 -9.539 -18.721 1.00 90.88 187 PRO A N 1
ATOM 1395 C CA . PRO A 1 187 ? 4.152 -8.247 -19.194 1.00 90.88 187 PRO A CA 1
ATOM 1396 C C . PRO A 1 187 ? 5.211 -7.161 -18.967 1.00 90.88 187 PRO A C 1
ATOM 1398 O O . PRO A 1 187 ? 5.593 -6.879 -17.832 1.00 90.88 187 PRO A O 1
ATOM 1401 N N . VAL A 1 188 ? 5.667 -6.520 -20.042 1.00 92.69 188 VAL A N 1
ATOM 1402 C CA . VAL A 1 188 ? 6.645 -5.426 -19.973 1.00 92.69 188 VAL A CA 1
ATOM 1403 C C . VAL A 1 188 ? 6.203 -4.220 -20.801 1.00 92.69 188 VAL A C 1
ATOM 1405 O O . VAL A 1 188 ? 5.514 -4.352 -21.820 1.00 92.69 188 VAL A O 1
ATOM 1408 N N . THR A 1 189 ? 6.616 -3.026 -20.382 1.00 92.25 189 THR A N 1
ATOM 1409 C CA . THR A 1 189 ? 6.500 -1.808 -21.201 1.00 92.25 189 THR A CA 1
ATOM 1410 C C . THR A 1 189 ? 7.445 -1.888 -22.398 1.00 92.25 189 THR A C 1
ATOM 1412 O O . THR A 1 189 ? 8.554 -2.377 -22.249 1.00 92.25 189 THR A O 1
ATOM 1415 N N . ALA A 1 190 ? 7.067 -1.402 -23.577 1.00 89.81 190 ALA A N 1
ATOM 1416 C CA . ALA A 1 190 ? 7.992 -1.315 -24.706 1.00 89.81 190 ALA A CA 1
ATOM 1417 C C . ALA A 1 190 ? 8.974 -0.142 -24.534 1.00 89.81 190 ALA A C 1
ATOM 1419 O O . ALA A 1 190 ? 8.600 0.919 -24.032 1.00 89.81 190 ALA A O 1
ATOM 1420 N N . GLY A 1 191 ? 10.210 -0.317 -25.010 1.00 88.94 191 GLY A N 1
ATOM 1421 C CA . GLY A 1 191 ? 11.216 0.749 -25.048 1.00 88.94 191 GLY A CA 1
ATOM 1422 C C . GLY A 1 191 ? 11.902 1.018 -23.708 1.00 88.94 191 GLY A C 1
ATOM 1423 O O . GLY A 1 191 ? 11.759 0.257 -22.747 1.00 88.94 191 GLY A O 1
ATOM 1424 N N . GLU A 1 192 ? 12.701 2.085 -23.674 1.00 91.25 192 GLU A N 1
ATOM 1425 C CA . GLU A 1 192 ? 13.456 2.492 -22.489 1.00 91.25 192 GLU A CA 1
ATOM 1426 C C . GLU A 1 192 ? 12.586 3.264 -21.500 1.00 91.25 192 GLU A C 1
ATOM 1428 O O . GLU A 1 192 ? 11.822 4.157 -21.864 1.00 91.25 192 GLU A O 1
A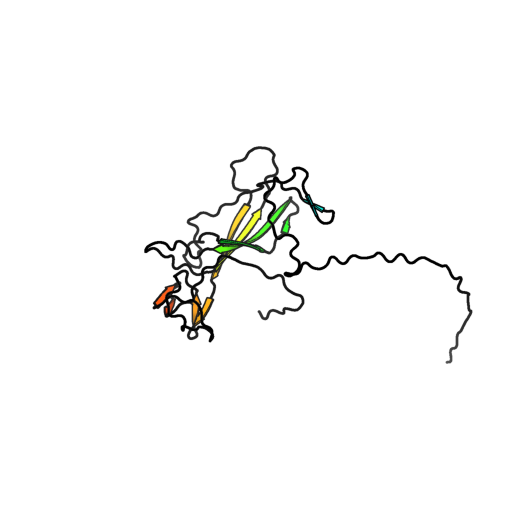TOM 1433 N N . THR A 1 193 ? 12.742 2.945 -20.218 1.00 89.50 193 THR A N 1
ATOM 1434 C CA . THR A 1 193 ? 12.111 3.686 -19.125 1.00 89.50 193 THR A CA 1
ATOM 1435 C C . THR A 1 193 ? 13.121 3.966 -18.031 1.00 89.50 193 THR A C 1
ATOM 1437 O O . THR A 1 193 ? 13.987 3.135 -17.759 1.00 89.50 193 THR A O 1
ATOM 1440 N N . THR A 1 194 ? 12.985 5.119 -17.374 1.00 86.31 194 THR A N 1
ATOM 1441 C CA . THR A 1 194 ? 13.822 5.526 -16.241 1.00 86.31 194 THR A CA 1
ATOM 1442 C C . THR A 1 194 ? 12.974 5.609 -14.974 1.00 86.31 194 THR A C 1
ATOM 1444 O O . THR A 1 194 ? 11.905 6.211 -14.973 1.00 86.31 194 THR A O 1
ATOM 1447 N N . ASN A 1 195 ? 13.418 4.979 -13.886 1.00 81.62 195 ASN A N 1
ATOM 1448 C CA . ASN A 1 195 ? 12.874 5.190 -12.536 1.00 81.62 195 ASN A CA 1
ATOM 1449 C C . ASN A 1 195 ? 14.039 5.030 -11.550 1.00 81.62 195 ASN A C 1
ATOM 1451 O O . ASN A 1 195 ? 14.928 4.214 -11.791 1.00 81.62 195 ASN A O 1
ATOM 1455 N N . ALA A 1 196 ? 14.067 5.849 -10.496 1.00 75.25 196 ALA A N 1
ATOM 1456 C CA . ALA A 1 196 ? 15.134 5.852 -9.494 1.00 75.25 196 ALA A CA 1
ATOM 1457 C C . ALA A 1 196 ? 16.560 5.939 -10.089 1.00 75.25 196 ALA A C 1
ATOM 1459 O O . ALA A 1 196 ? 17.488 5.309 -9.594 1.00 75.25 196 ALA A O 1
ATOM 1460 N N . GLY A 1 197 ? 16.730 6.694 -11.182 1.00 78.69 197 GLY A N 1
ATOM 1461 C CA . GLY A 1 197 ? 18.025 6.881 -11.851 1.00 78.69 197 GLY A CA 1
ATOM 1462 C C . GLY A 1 197 ? 18.512 5.698 -12.698 1.00 78.69 197 GLY A C 1
ATOM 1463 O O . GLY A 1 197 ? 19.563 5.804 -13.319 1.00 78.69 197 GLY A O 1
ATOM 1464 N N . VAL A 1 198 ? 17.754 4.600 -12.771 1.00 83.06 198 VAL A N 1
ATOM 1465 C CA . VAL A 1 198 ? 18.083 3.431 -13.598 1.00 83.06 198 VAL A CA 1
ATOM 1466 C C . VAL A 1 198 ? 17.231 3.451 -14.861 1.00 83.06 198 VAL A C 1
ATOM 1468 O O . VAL A 1 198 ? 16.000 3.523 -14.775 1.00 83.06 198 VAL A O 1
ATOM 1471 N N . THR A 1 199 ? 17.877 3.354 -16.024 1.00 89.81 199 THR A N 1
ATOM 1472 C CA . THR A 1 199 ? 17.223 3.206 -17.331 1.00 89.81 199 THR A CA 1
ATOM 1473 C C . THR A 1 199 ? 17.363 1.774 -17.818 1.00 89.81 199 THR A C 1
ATOM 1475 O O . THR A 1 199 ? 18.472 1.255 -17.870 1.00 89.81 199 THR A O 1
ATOM 1478 N N . VAL A 1 200 ? 16.246 1.141 -18.178 1.00 89.88 200 VAL A N 1
ATOM 1479 C CA . VAL A 1 200 ? 16.260 -0.169 -18.844 1.00 89.88 200 VAL A CA 1
ATOM 1480 C C . VAL A 1 200 ? 15.216 -0.230 -19.946 1.00 89.88 200 VAL A C 1
ATOM 1482 O O . VAL A 1 200 ? 14.167 0.416 -19.851 1.00 89.88 200 VAL A O 1
ATOM 1485 N N . ALA A 1 201 ? 15.491 -1.040 -20.965 1.00 90.31 201 ALA A N 1
ATOM 1486 C CA . ALA A 1 201 ? 14.501 -1.430 -21.955 1.00 90.31 201 ALA A CA 1
ATOM 1487 C C . ALA A 1 201 ? 13.578 -2.517 -21.394 1.00 90.31 201 ALA A C 1
ATOM 1489 O O . ALA A 1 201 ? 14.018 -3.364 -20.617 1.00 90.31 201 ALA A O 1
ATOM 1490 N N . ASN A 1 202 ? 12.321 -2.543 -21.835 1.00 90.31 202 ASN A N 1
ATOM 1491 C CA . ASN A 1 202 ? 11.408 -3.658 -21.574 1.00 90.31 202 ASN A CA 1
ATOM 1492 C C . ASN A 1 202 ? 11.176 -3.944 -20.082 1.00 90.31 202 ASN A C 1
ATOM 1494 O O . ASN A 1 202 ? 11.271 -5.083 -19.623 1.00 90.31 202 ASN A O 1
ATOM 1498 N N . ARG A 1 203 ? 10.889 -2.889 -19.312 1.00 91.62 203 ARG A N 1
ATOM 1499 C CA . ARG A 1 203 ? 10.720 -2.987 -17.860 1.00 91.62 203 ARG A CA 1
ATOM 1500 C C . ARG A 1 203 ? 9.455 -3.751 -17.470 1.00 91.62 203 ARG A C 1
ATOM 1502 O O . ARG A 1 203 ? 8.386 -3.509 -18.027 1.00 91.62 203 ARG A O 1
ATOM 1509 N N . LEU A 1 204 ? 9.576 -4.612 -16.460 1.00 92.94 204 LEU A N 1
ATOM 1510 C CA . LEU A 1 204 ? 8.478 -5.403 -15.903 1.00 92.94 204 LEU A CA 1
ATOM 1511 C C . LEU A 1 204 ? 7.363 -4.516 -15.333 1.00 92.94 204 LEU A C 1
ATOM 1513 O O . LEU A 1 204 ? 7.594 -3.739 -14.399 1.00 92.94 204 LEU A O 1
ATOM 1517 N N . THR A 1 205 ? 6.162 -4.658 -15.893 1.00 91.38 205 THR A N 1
ATOM 1518 C CA . THR A 1 205 ? 4.964 -3.913 -15.492 1.00 91.38 205 THR A CA 1
ATOM 1519 C C . THR A 1 205 ? 4.256 -4.609 -14.336 1.00 91.38 205 THR A C 1
ATOM 1521 O O . THR A 1 205 ? 4.050 -5.822 -14.376 1.00 91.38 205 THR A O 1
ATOM 1524 N N . PHE A 1 206 ? 3.827 -3.835 -13.337 1.00 90.88 206 PHE A N 1
ATOM 1525 C CA . PHE A 1 206 ? 2.970 -4.303 -12.249 1.00 90.88 206 PHE A CA 1
ATOM 1526 C C . PHE A 1 206 ? 1.740 -3.409 -12.086 1.00 90.88 206 PHE A C 1
ATOM 1528 O O . PHE A 1 206 ? 1.861 -2.205 -11.872 1.00 90.88 206 PHE A O 1
ATOM 1535 N N . ASP A 1 207 ? 0.568 -4.042 -12.137 1.00 88.44 207 ASP A N 1
ATOM 1536 C CA . ASP A 1 207 ? -0.717 -3.493 -11.704 1.00 88.44 207 ASP A CA 1
ATOM 1537 C C . ASP A 1 207 ? -1.193 -4.324 -10.510 1.00 88.44 207 ASP A C 1
ATOM 1539 O O . ASP A 1 207 ? -1.744 -5.415 -10.670 1.00 88.44 207 ASP A O 1
ATOM 1543 N N . ALA A 1 208 ? -0.779 -3.913 -9.312 1.00 84.38 208 ALA A N 1
ATOM 1544 C CA . ALA A 1 208 ? -0.853 -4.748 -8.123 1.00 84.38 208 ALA A CA 1
ATOM 1545 C C . ALA A 1 208 ? -2.069 -4.357 -7.271 1.00 84.38 208 ALA A C 1
ATOM 1547 O O . ALA A 1 208 ? -2.059 -3.328 -6.610 1.00 84.38 208 ALA A O 1
ATOM 1548 N N . GLU A 1 209 ? -3.084 -5.223 -7.256 1.00 87.62 209 GLU A N 1
ATOM 1549 C CA . GLU A 1 209 ? -4.382 -4.964 -6.601 1.00 87.62 209 GLU A CA 1
ATOM 1550 C C . GLU A 1 209 ? -4.635 -5.854 -5.375 1.00 87.62 209 GLU A C 1
ATOM 1552 O O . GLU A 1 209 ? -5.704 -5.829 -4.771 1.00 87.62 209 GLU A O 1
ATOM 1557 N N . GLY A 1 210 ? -3.667 -6.700 -5.022 1.00 89.56 210 GLY A N 1
ATOM 1558 C CA . GLY A 1 210 ? -3.808 -7.649 -3.928 1.00 89.56 210 GLY A CA 1
ATOM 1559 C C . GLY A 1 210 ? -2.472 -8.014 -3.300 1.00 89.56 210 GLY A C 1
ATOM 1560 O O . GLY A 1 210 ? -1.509 -8.364 -3.983 1.00 89.56 210 GLY A O 1
ATOM 1561 N N . LEU A 1 211 ? -2.441 -7.974 -1.976 1.00 89.19 211 LEU A N 1
ATOM 1562 C CA . LEU A 1 211 ? -1.350 -8.367 -1.111 1.00 89.19 211 LEU A CA 1
ATOM 1563 C C . LEU A 1 211 ? -1.875 -9.403 -0.125 1.00 89.19 211 LEU A C 1
ATOM 1565 O O . LEU A 1 211 ? -2.790 -9.150 0.650 1.00 89.19 211 LEU A O 1
ATOM 1569 N N . ILE A 1 212 ? -1.235 -10.566 -0.085 1.00 89.38 212 ILE A N 1
ATOM 1570 C CA . ILE A 1 212 ? -1.512 -11.550 0.954 1.00 89.38 212 ILE A CA 1
ATOM 1571 C C . ILE A 1 212 ? -0.223 -11.992 1.617 1.00 89.38 212 ILE A C 1
ATOM 1573 O O . ILE A 1 212 ? 0.721 -12.445 0.968 1.00 89.38 212 ILE A O 1
ATOM 1577 N N . PHE A 1 213 ? -0.200 -11.900 2.941 1.00 83.06 213 PHE A N 1
ATOM 1578 C CA . PHE A 1 213 ? 0.847 -12.535 3.715 1.00 83.06 213 PHE A CA 1
ATOM 1579 C C . PHE A 1 213 ? 0.501 -13.994 3.912 1.00 83.06 213 PHE A C 1
ATOM 1581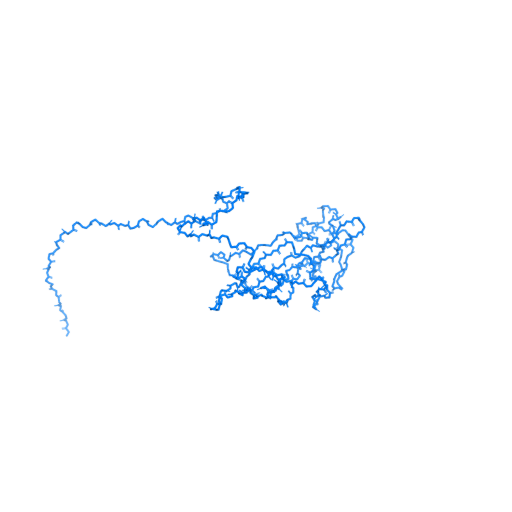 O O . PHE A 1 213 ? -0.501 -14.359 4.528 1.00 83.06 213 PHE A O 1
ATOM 1588 N N . ARG A 1 214 ? 1.355 -14.859 3.376 1.00 75.69 214 ARG A N 1
ATOM 1589 C CA . ARG A 1 214 ? 1.255 -16.279 3.658 1.00 75.69 214 ARG A CA 1
ATOM 1590 C C . ARG A 1 214 ? 1.729 -16.511 5.088 1.00 75.69 214 ARG A C 1
ATOM 1592 O O . ARG A 1 214 ? 2.887 -16.254 5.409 1.00 75.69 214 ARG A O 1
ATOM 1599 N N . LEU A 1 215 ? 0.845 -17.028 5.939 1.00 59.34 215 LEU A N 1
ATOM 1600 C CA . LEU A 1 215 ? 1.254 -17.546 7.241 1.00 59.34 215 LEU A CA 1
ATOM 1601 C C . LEU A 1 215 ? 2.282 -18.661 7.030 1.00 59.34 215 LEU A C 1
ATOM 1603 O O . LEU A 1 215 ? 2.133 -19.495 6.132 1.00 59.34 215 LEU A O 1
ATOM 1607 N N . LYS A 1 216 ? 3.323 -18.666 7.865 1.00 57.59 216 LYS A N 1
ATOM 1608 C CA . LYS A 1 216 ? 4.363 -19.695 7.873 1.00 57.59 216 LYS A CA 1
ATOM 1609 C C . LYS A 1 216 ? 3.704 -21.075 7.945 1.00 57.59 216 LYS A C 1
ATOM 1611 O O . LYS A 1 216 ? 3.136 -21.441 8.971 1.00 57.59 216 LYS A O 1
ATOM 1616 N N . GLY A 1 217 ? 3.769 -21.838 6.855 1.00 44.91 217 GLY A N 1
ATOM 1617 C CA . GLY A 1 217 ? 3.420 -23.253 6.901 1.00 44.91 217 GLY A CA 1
ATOM 1618 C C . GLY A 1 217 ? 4.426 -23.985 7.796 1.00 44.91 217 GLY A C 1
ATOM 1619 O O . GLY A 1 217 ? 5.585 -23.560 7.870 1.00 44.91 217 GLY A O 1
ATOM 1620 N N . PRO A 1 218 ? 4.037 -25.066 8.488 1.00 38.09 218 PRO A N 1
ATOM 1621 C CA . PRO A 1 218 ? 5.020 -25.903 9.164 1.00 38.09 218 PRO A CA 1
ATOM 1622 C C . PRO A 1 218 ? 6.074 -26.371 8.140 1.00 38.09 218 PRO A C 1
ATOM 1624 O O . PRO A 1 218 ? 5.739 -27.074 7.191 1.00 38.09 218 PRO A O 1
ATOM 1627 N N . GLY A 1 219 ? 7.332 -25.930 8.302 1.00 50.94 219 GLY A N 1
ATOM 1628 C CA . GLY A 1 219 ? 8.485 -26.412 7.523 1.00 50.94 219 GLY A CA 1
ATOM 1629 C C . GLY A 1 219 ? 9.271 -25.406 6.666 1.00 50.94 219 GLY A C 1
ATOM 1630 O O . GLY A 1 219 ? 10.278 -25.806 6.091 1.00 50.94 219 GLY A O 1
ATOM 1631 N N . SER A 1 220 ? 8.903 -24.122 6.564 1.00 49.22 220 SER A N 1
ATOM 1632 C CA . SER A 1 220 ? 9.717 -23.168 5.784 1.00 49.22 220 SER A CA 1
ATOM 1633 C C . SER A 1 220 ? 10.859 -22.562 6.619 1.00 49.22 220 SER A C 1
ATOM 1635 O O . SER A 1 220 ? 10.616 -21.712 7.485 1.00 49.22 220 SER A O 1
ATOM 1637 N N . ASN A 1 221 ? 12.097 -22.989 6.351 1.00 43.69 221 ASN A N 1
ATOM 1638 C CA . ASN A 1 221 ? 13.322 -22.310 6.783 1.00 43.69 221 ASN A CA 1
ATOM 1639 C C . ASN A 1 221 ? 13.625 -21.154 5.822 1.00 43.69 221 ASN A C 1
ATOM 1641 O O . ASN A 1 221 ? 13.692 -21.364 4.614 1.00 43.69 221 ASN A O 1
ATOM 1645 N N . SER A 1 222 ? 13.819 -19.949 6.350 1.00 49.00 222 SER A N 1
ATOM 1646 C CA . SER A 1 222 ? 14.374 -18.819 5.604 1.00 49.00 222 SER A CA 1
ATOM 1647 C C . SER A 1 222 ? 15.898 -18.845 5.708 1.00 49.00 222 SER A C 1
ATOM 1649 O O . SER A 1 222 ? 16.435 -18.942 6.813 1.00 49.00 222 SER A O 1
ATOM 1651 N N . VAL A 1 223 ? 16.585 -18.739 4.573 1.00 38.50 223 VAL A N 1
ATOM 1652 C CA . VAL A 1 223 ? 17.948 -18.189 4.543 1.00 38.50 223 VAL A CA 1
ATOM 1653 C C . VAL A 1 223 ? 17.793 -16.659 4.590 1.00 38.50 223 VAL A C 1
ATOM 1655 O O . VAL A 1 223 ? 16.848 -16.171 3.964 1.00 38.50 223 VAL A O 1
ATOM 1658 N N . PRO A 1 224 ? 18.606 -15.948 5.396 1.00 46.19 224 PRO A N 1
ATOM 1659 C CA . PRO A 1 224 ? 18.515 -14.498 5.593 1.00 46.19 224 PRO A CA 1
ATOM 1660 C C . PRO A 1 224 ? 18.631 -13.682 4.305 1.00 46.19 224 PRO A C 1
ATOM 1662 O O . PRO A 1 224 ? 19.300 -14.155 3.357 1.00 46.19 224 PRO A O 1
#

Organism: NCBI:txid2954384

Sequence (224 aa):
MRLHATRFYSRMLAATGMLVLPLTVLATPYTSANRDVLTPNTGQWPLGGVQLGGTRFINLGLQGVGRVAANSIDPSSGESLGSISDMQISSWTRNANGSYSGVFNFLPDRGYNSGSTYSNYAARINNFDFVFTPYTSSATTTAQNQIAMTFAGSTRFTYVQDGNAVVTTGLLASAPPNVSLFGQPVPVTAGETTNAGVTVANRLTFDAEGLIFRLKGPGSNSVP

Foldseek 3Di:
DDDDDDDDDDDDDDDPDDPPDPPPPPPDPDDPVDDPPPDDPPDDADQQADDDPNDGDHDPDDFAADDDDQQDAFPVFRHTPAAFLDWDWPPWDQDPVRKIWTKIWGFHFLDDDDDPDGRFRFTKTWIKTWIAQTRPDPDDDPDRPRIDIDTPHIGGDWDDDPNDTDTATQDFQDDDQPDDDPNHRARFHAQWDDGSRDIDGGGGHDRDNDDDDDDDDPPDDDDD

Radius of gyration: 28.6 Å; chains: 1; bounding box: 57×76×75 Å

pLDDT: mean 80.04, std 20.58, range [24.3, 98.38]